Protein AF-A0A958GAS0-F1 (afdb_monomer)

Structure (mmCIF, N/CA/C/O backbone):
data_AF-A0A958GAS0-F1
#
_entry.id   AF-A0A958GAS0-F1
#
loop_
_atom_site.group_PDB
_atom_site.id
_atom_site.type_symbol
_atom_site.label_atom_id
_atom_site.label_alt_id
_atom_site.label_comp_id
_atom_site.label_asym_id
_atom_site.label_entity_id
_atom_site.label_seq_id
_atom_site.pdbx_PDB_ins_code
_atom_site.Cartn_x
_atom_site.Cartn_y
_atom_site.Cartn_z
_atom_site.occupancy
_atom_site.B_iso_or_equiv
_atom_site.auth_seq_id
_atom_site.auth_comp_id
_atom_site.auth_asym_id
_atom_site.auth_atom_id
_atom_site.pdbx_PDB_model_num
ATOM 1 N N . MET A 1 1 ? -33.716 -74.312 33.569 1.00 41.22 1 MET A N 1
ATOM 2 C CA . MET A 1 1 ? -32.641 -73.755 34.425 1.00 41.22 1 MET A CA 1
ATOM 3 C C . MET A 1 1 ? -33.125 -72.392 34.923 1.00 41.22 1 MET A C 1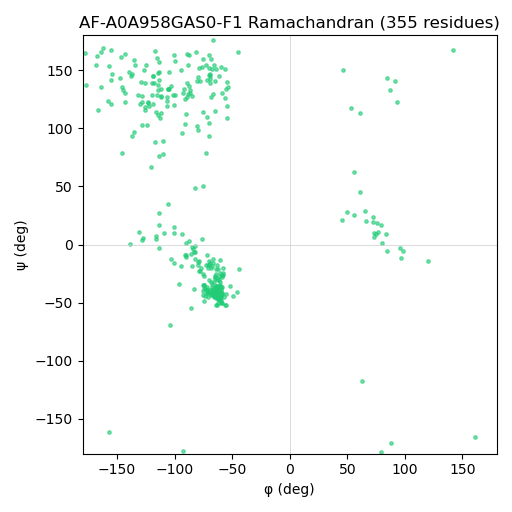
ATOM 5 O O . MET A 1 1 ? -33.077 -71.458 34.151 1.00 41.22 1 MET A O 1
ATOM 9 N N . ILE A 1 2 ? -33.905 -72.224 35.998 1.00 28.02 2 ILE A N 1
ATOM 10 C CA . ILE A 1 2 ? -33.718 -72.518 37.434 1.00 28.02 2 ILE A CA 1
ATOM 11 C C . ILE A 1 2 ? -32.537 -71.750 38.080 1.00 28.02 2 ILE A C 1
ATOM 13 O O . ILE A 1 2 ? -31.395 -72.128 37.847 1.00 28.02 2 ILE A O 1
ATOM 17 N N . ARG A 1 3 ? -32.909 -70.829 39.005 1.00 30.56 3 ARG A N 1
ATOM 18 C CA . ARG A 1 3 ? -32.209 -70.231 40.189 1.00 30.56 3 ARG A CA 1
ATOM 19 C C . ARG A 1 3 ? -31.409 -68.926 39.994 1.00 30.56 3 ARG A C 1
ATOM 21 O O . ARG A 1 3 ? -30.682 -68.834 39.025 1.00 30.56 3 ARG A O 1
ATOM 28 N N . LYS A 1 4 ? -31.393 -67.927 40.906 1.00 32.47 4 LYS A N 1
ATOM 29 C CA . LYS A 1 4 ? -32.088 -67.552 42.186 1.00 32.47 4 LYS A CA 1
ATOM 30 C C . LYS A 1 4 ? -31.532 -66.152 42.605 1.00 32.47 4 LYS A C 1
ATOM 32 O O . LYS A 1 4 ? -30.369 -65.903 42.325 1.00 32.47 4 LYS A O 1
ATOM 37 N N . LEU A 1 5 ? -32.344 -65.181 43.063 1.00 32.19 5 LEU A N 1
ATOM 38 C CA . LEU A 1 5 ? -32.581 -64.716 44.466 1.00 32.19 5 LEU A CA 1
ATOM 39 C C . LEU A 1 5 ? -31.336 -64.326 45.309 1.00 32.19 5 LEU A C 1
ATOM 41 O O . LEU A 1 5 ? -30.475 -65.173 45.506 1.00 32.19 5 LEU A O 1
ATOM 45 N N . ALA A 1 6 ? -31.225 -63.052 45.746 1.00 30.77 6 ALA A N 1
ATOM 46 C CA . ALA A 1 6 ? -31.561 -62.478 47.088 1.00 30.77 6 ALA A CA 1
ATOM 47 C C . ALA A 1 6 ? -30.410 -62.647 48.126 1.00 30.77 6 ALA A C 1
ATOM 49 O O . ALA A 1 6 ? -29.745 -63.669 48.106 1.00 30.77 6 ALA A O 1
ATOM 50 N N . THR A 1 7 ? -30.060 -61.752 49.066 1.00 31.66 7 THR A N 1
ATOM 51 C CA . THR A 1 7 ? -30.855 -61.056 50.101 1.00 31.66 7 THR A CA 1
ATOM 52 C C . THR A 1 7 ? -29.941 -60.085 50.897 1.00 31.66 7 THR A C 1
ATOM 54 O O . THR A 1 7 ? -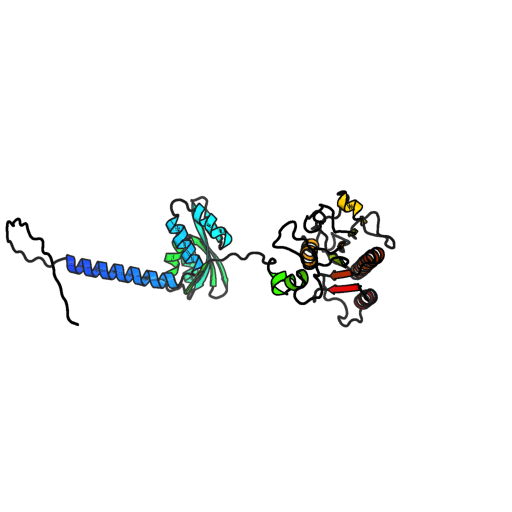28.721 -60.205 50.857 1.00 31.66 7 THR A O 1
ATOM 57 N N . ALA A 1 8 ? -30.581 -59.170 51.629 1.00 29.30 8 ALA A N 1
ATOM 58 C CA . ALA A 1 8 ? -30.144 -58.118 52.558 1.00 29.30 8 ALA A CA 1
ATOM 59 C C . ALA A 1 8 ? -29.066 -58.409 53.632 1.00 29.30 8 ALA A C 1
ATOM 61 O O . ALA A 1 8 ? -28.888 -59.545 54.062 1.00 29.30 8 ALA A O 1
ATOM 62 N N . MET A 1 9 ? -28.534 -57.324 54.226 1.00 26.33 9 MET A N 1
ATOM 63 C CA . MET A 1 9 ? -28.324 -57.265 55.679 1.00 26.33 9 MET A CA 1
ATOM 64 C C . MET A 1 9 ? -28.556 -55.864 56.279 1.00 26.33 9 MET A C 1
ATOM 66 O O . MET A 1 9 ? -28.095 -54.850 55.763 1.00 26.33 9 MET A O 1
ATOM 70 N N . LEU A 1 10 ? -29.319 -55.879 57.374 1.00 26.80 10 LEU A N 1
ATOM 71 C CA . LEU A 1 10 ? -29.695 -54.812 58.304 1.00 26.80 10 LEU A CA 1
ATOM 72 C C . LEU A 1 10 ? -28.535 -54.465 59.260 1.00 26.80 10 LEU A C 1
ATOM 74 O O . LEU A 1 10 ? -27.796 -55.359 59.665 1.00 26.80 10 LEU A O 1
ATOM 78 N N . GLY A 1 11 ? -28.493 -53.222 59.747 1.00 27.03 11 GLY A N 1
ATOM 79 C CA . GLY A 1 11 ? -27.764 -52.816 60.955 1.00 27.03 11 GLY A CA 1
ATOM 80 C C . GLY A 1 11 ? -28.558 -51.749 61.718 1.00 27.03 11 GLY A C 1
ATOM 81 O O . GLY A 1 11 ? -28.933 -50.734 61.142 1.00 27.03 11 GLY A O 1
ATOM 82 N N . LEU A 1 12 ? -28.868 -52.031 62.986 1.00 26.67 12 LEU A N 1
ATOM 83 C CA . LEU A 1 12 ? -29.819 -51.346 63.873 1.00 26.67 12 LEU A CA 1
ATOM 84 C C . LEU A 1 12 ? -29.084 -50.649 65.042 1.00 26.67 12 LEU A C 1
ATOM 86 O O . LEU A 1 12 ? -28.056 -51.152 65.486 1.00 26.67 12 LEU A O 1
ATOM 90 N N . ALA A 1 13 ? -29.747 -49.627 65.611 1.00 27.84 13 ALA A N 1
ATOM 91 C CA . ALA A 1 13 ? -29.615 -49.045 66.966 1.00 27.84 13 ALA A CA 1
ATOM 92 C C . ALA A 1 13 ? -28.546 -47.932 67.145 1.00 27.84 13 ALA A C 1
ATOM 94 O O . ALA A 1 13 ? -27.434 -48.055 66.657 1.00 27.84 13 ALA A O 1
ATOM 95 N N . LEU A 1 14 ? -28.820 -46.780 67.783 1.00 26.27 14 LEU A N 1
ATOM 96 C CA . LEU A 1 14 ? -29.367 -46.573 69.137 1.00 26.27 14 LEU A CA 1
ATOM 97 C C . LEU A 1 14 ? -30.071 -45.204 69.337 1.00 26.27 14 LEU A C 1
ATOM 99 O O . LEU A 1 14 ? -29.736 -44.210 68.700 1.00 26.27 14 LEU A O 1
ATOM 103 N N . LEU A 1 15 ? -31.022 -45.198 70.283 1.00 28.67 15 LEU A N 1
ATOM 104 C CA . LEU A 1 15 ? -31.805 -44.082 70.843 1.00 28.67 15 LEU A CA 1
ATOM 105 C C . LEU A 1 15 ? -31.002 -43.142 71.774 1.00 28.67 15 LEU A C 1
ATOM 107 O O . LEU A 1 15 ? -30.174 -43.621 72.543 1.00 28.67 15 LEU A O 1
ATOM 111 N N . SER A 1 16 ? -31.440 -41.878 71.885 1.00 29.33 16 SER A N 1
ATOM 112 C CA . SER A 1 16 ? -31.872 -41.226 73.152 1.00 29.33 16 SER A CA 1
ATOM 113 C C . SER A 1 16 ? -32.604 -39.906 72.810 1.00 29.33 16 SER A C 1
ATOM 115 O O . SER A 1 16 ? -32.146 -39.141 71.973 1.00 29.33 16 SER A O 1
ATOM 117 N N . ALA A 1 17 ? -33.901 -39.755 73.104 1.00 31.69 17 ALA A N 1
ATOM 118 C CA . ALA A 1 17 ? -34.586 -39.432 74.368 1.00 31.69 17 ALA A CA 1
ATOM 119 C C . ALA A 1 17 ? -34.840 -37.915 74.552 1.00 31.69 17 ALA A C 1
ATOM 121 O O . ALA A 1 17 ? -33.939 -37.088 74.507 1.00 31.69 17 ALA A O 1
ATOM 122 N N . ALA A 1 18 ? -36.125 -37.600 74.723 1.00 33.62 18 ALA A N 1
ATOM 123 C CA . ALA A 1 18 ? -36.785 -36.295 74.728 1.00 33.62 18 ALA A CA 1
ATOM 124 C C . ALA A 1 18 ? -36.814 -35.605 76.102 1.00 33.62 18 ALA A C 1
ATOM 126 O O . ALA A 1 18 ? -36.757 -36.318 77.094 1.00 33.62 18 ALA A O 1
ATOM 127 N N . VAL A 1 19 ? -37.084 -34.284 76.156 1.00 30.36 19 VAL A N 1
ATOM 128 C CA . VAL A 1 19 ? -37.720 -33.577 77.301 1.00 30.36 19 VAL A CA 1
ATOM 129 C C . VAL A 1 19 ? -38.425 -32.268 76.840 1.00 30.36 19 VAL A C 1
ATOM 131 O O . VAL A 1 19 ? -37.752 -31.398 76.307 1.00 30.36 19 VAL A O 1
ATOM 134 N N . PHE A 1 20 ? -39.757 -32.183 77.084 1.00 30.05 20 PHE A N 1
ATOM 135 C CA . PHE A 1 20 ? -40.650 -31.048 77.492 1.00 30.05 20 PHE A CA 1
ATOM 136 C C . PHE A 1 20 ? -40.564 -29.652 76.805 1.00 30.05 20 PHE A C 1
ATOM 138 O O . PHE A 1 20 ? -39.502 -29.220 76.403 1.00 30.05 20 PHE A O 1
ATOM 145 N N . SER A 1 21 ? -41.593 -28.793 76.659 1.00 28.91 21 SER A N 1
ATOM 146 C CA . SER A 1 21 ? -42.902 -28.555 77.306 1.00 28.91 21 SER A CA 1
ATOM 147 C C . SER A 1 21 ? -43.738 -27.577 76.438 1.00 28.91 21 SER A C 1
ATOM 149 O O . SER A 1 21 ? -43.177 -26.746 75.729 1.00 28.91 21 SER A O 1
ATOM 151 N N . GLN A 1 22 ? -45.072 -27.629 76.543 1.00 35.62 22 GLN A N 1
ATOM 152 C CA . GLN A 1 22 ? -46.062 -26.722 75.931 1.00 35.62 22 GLN A CA 1
ATOM 153 C C . GLN A 1 22 ? -46.071 -25.293 76.523 1.00 35.62 22 GLN A C 1
ATOM 155 O O . GLN A 1 22 ? -45.999 -25.148 77.739 1.00 35.62 22 GLN A O 1
ATOM 160 N N . GLN A 1 23 ? -46.361 -24.275 75.692 1.00 31.89 23 GLN A N 1
ATOM 161 C CA . GLN A 1 23 ? -47.349 -23.212 75.980 1.00 31.89 23 GLN A CA 1
ATOM 162 C C . GLN A 1 23 ? -47.751 -22.435 74.701 1.00 31.89 23 GLN A C 1
ATOM 164 O O . GLN A 1 23 ? -46.914 -22.104 73.868 1.00 31.89 23 GLN A O 1
ATOM 169 N N . ARG A 1 24 ? -49.060 -22.180 74.531 1.00 41.81 24 ARG A N 1
ATOM 170 C CA . ARG A 1 24 ? -49.695 -21.435 73.419 1.00 41.81 24 ARG A CA 1
ATOM 171 C C . ARG A 1 24 ? -49.569 -19.913 73.606 1.00 41.81 24 ARG A C 1
ATOM 173 O O . ARG A 1 24 ? -49.867 -19.437 74.695 1.00 41.81 24 ARG A O 1
ATOM 180 N N . SER A 1 25 ? -49.387 -19.153 72.522 1.00 29.36 25 SER A N 1
ATOM 181 C CA . SER A 1 25 ? -50.109 -17.884 72.305 1.00 29.36 25 SER A CA 1
ATOM 182 C C . SER A 1 25 ? -50.202 -17.549 70.808 1.00 29.36 25 SER A C 1
ATOM 184 O O . SER A 1 25 ? -49.305 -17.843 70.021 1.00 29.36 25 SER A O 1
ATOM 186 N N . ALA A 1 26 ? -51.352 -17.015 70.397 1.00 43.03 26 ALA A N 1
ATOM 187 C CA . ALA A 1 26 ? -51.640 -16.619 69.027 1.00 43.03 26 ALA A CA 1
ATOM 188 C C . ALA A 1 26 ? -50.917 -15.304 68.696 1.00 43.03 26 ALA A C 1
ATOM 190 O O . ALA A 1 26 ? -51.250 -14.260 69.248 1.00 43.03 26 ALA A O 1
ATOM 191 N N . GLY A 1 27 ? -49.957 -15.360 67.775 1.00 33.88 27 GLY A N 1
ATOM 192 C CA . GLY A 1 27 ? -49.358 -14.196 67.131 1.00 33.88 27 GLY A CA 1
ATOM 193 C C . GLY A 1 27 ? -49.481 -14.361 65.623 1.00 33.88 27 GLY A C 1
ATOM 194 O O . GLY A 1 27 ? -48.935 -15.307 65.056 1.00 33.88 27 GLY A O 1
ATOM 195 N N . VAL A 1 28 ? -50.240 -13.477 64.975 1.00 41.81 28 VAL A N 1
ATOM 196 C CA . VAL A 1 28 ? -50.299 -13.362 63.512 1.00 41.81 28 VAL A CA 1
ATOM 197 C C . VAL A 1 28 ? -48.865 -13.173 63.018 1.00 41.81 28 VAL A C 1
ATOM 199 O O . VAL A 1 28 ? -48.230 -12.161 63.305 1.00 41.81 28 VAL A O 1
ATOM 202 N N . SER A 1 29 ? -48.317 -14.203 62.368 1.00 37.41 29 SER A N 1
ATOM 203 C CA . SER A 1 29 ? -46.899 -14.246 62.028 1.00 37.41 29 SER A CA 1
ATOM 204 C C . SER A 1 29 ? -46.573 -13.221 60.945 1.00 37.41 29 SER A C 1
ATOM 206 O O . SER A 1 29 ? -46.793 -13.451 59.753 1.00 37.41 29 SER A O 1
ATOM 208 N N . ILE A 1 30 ? -45.949 -12.133 61.387 1.00 39.53 30 ILE A N 1
ATOM 209 C CA . ILE A 1 30 ? -45.165 -11.167 60.607 1.00 39.53 30 ILE A CA 1
ATOM 210 C C . ILE A 1 30 ? -44.219 -11.880 59.605 1.00 39.53 30 ILE A C 1
ATOM 212 O O . ILE A 1 30 ? -43.874 -11.314 58.570 1.00 39.53 30 ILE A O 1
ATOM 216 N N . SER A 1 31 ? -43.875 -13.160 59.823 1.00 44.72 31 SER A N 1
ATOM 217 C CA . SER A 1 31 ? -43.005 -13.942 58.935 1.00 44.72 31 SER A CA 1
ATOM 218 C C . SER A 1 31 ? -43.615 -14.281 57.572 1.00 44.72 31 SER A C 1
ATOM 220 O O . SER A 1 31 ? -42.865 -14.368 56.604 1.00 44.72 31 SER A O 1
ATOM 222 N N . LYS A 1 32 ? -44.940 -14.472 57.450 1.00 43.59 32 LYS A N 1
ATOM 223 C CA . LYS A 1 32 ? -45.547 -14.838 56.150 1.00 43.59 32 LYS A CA 1
ATOM 224 C C . LYS A 1 32 ? -45.611 -13.651 55.194 1.00 43.59 32 LYS A C 1
ATOM 226 O O . LYS A 1 32 ? -45.420 -13.827 53.995 1.00 43.59 32 LYS A O 1
ATOM 231 N N . GLN A 1 33 ? -45.841 -12.455 55.729 1.00 42.06 33 GLN A N 1
ATOM 232 C CA . GLN A 1 33 ? -45.914 -11.229 54.940 1.00 42.06 33 GLN A CA 1
ATOM 233 C C . GLN A 1 33 ? -44.511 -10.774 54.519 1.00 42.06 33 GLN A C 1
ATOM 235 O O . GLN A 1 33 ? -44.295 -10.562 53.328 1.00 42.06 33 GLN A O 1
ATOM 240 N N . LEU A 1 34 ? -43.526 -10.828 55.433 1.00 40.59 34 LEU A N 1
ATOM 241 C CA . LEU A 1 34 ? -42.116 -10.615 55.088 1.00 40.59 34 LEU A CA 1
ATOM 242 C C . LEU A 1 34 ? -41.601 -11.629 54.062 1.00 40.59 34 LEU A C 1
ATOM 244 O O . LEU A 1 34 ? -40.948 -11.224 53.111 1.00 40.59 34 LEU A O 1
ATOM 248 N N . GLN A 1 35 ? -41.906 -12.925 54.189 1.00 40.09 35 GLN A N 1
ATOM 249 C CA . GLN A 1 35 ? -41.492 -13.910 53.179 1.00 40.09 35 GLN A CA 1
ATOM 250 C C . GLN A 1 35 ? -42.151 -13.660 51.815 1.00 40.09 35 GLN A C 1
ATOM 252 O O . GLN A 1 35 ? -41.493 -13.836 50.791 1.00 40.09 35 GLN A O 1
ATOM 257 N N . SER A 1 36 ? -43.410 -13.205 51.782 1.00 40.50 36 SER A N 1
ATOM 258 C CA . SER A 1 36 ? -44.080 -12.861 50.523 1.00 40.50 36 SER A CA 1
ATOM 259 C C . SER A 1 36 ? -43.476 -11.611 49.876 1.00 40.50 36 SER A C 1
ATOM 261 O O . SER A 1 36 ? -43.234 -11.617 48.670 1.00 40.50 36 SER A O 1
ATOM 263 N N . ASP A 1 37 ? -43.130 -10.596 50.670 1.00 43.09 37 ASP A N 1
ATOM 264 C CA . ASP A 1 37 ? -42.539 -9.348 50.181 1.00 43.09 37 ASP A CA 1
ATOM 265 C C . ASP A 1 37 ? -41.073 -9.539 49.769 1.00 43.09 37 ASP A C 1
ATOM 267 O O . ASP A 1 37 ? -40.658 -9.037 48.727 1.00 43.09 37 ASP A O 1
ATOM 271 N N . LEU A 1 38 ? -40.306 -10.360 50.497 1.00 41.66 38 LEU A N 1
ATOM 272 C CA . LEU A 1 38 ? -38.967 -10.798 50.088 1.00 41.66 38 LEU A CA 1
ATOM 273 C C . LEU A 1 38 ? -39.019 -11.623 48.797 1.00 41.66 38 LEU A C 1
ATOM 275 O O . LEU A 1 38 ? -38.220 -11.383 47.900 1.00 41.66 38 LEU A O 1
ATOM 279 N N . SER A 1 39 ? -39.975 -12.546 48.648 1.00 38.47 39 SER A N 1
ATOM 280 C CA . SER A 1 39 ? -40.096 -13.353 47.424 1.00 38.47 39 SER A CA 1
ATOM 281 C C . SER A 1 39 ? -40.515 -12.529 46.201 1.00 38.47 39 SER A C 1
ATOM 283 O O . SER A 1 39 ? -40.000 -12.755 45.106 1.00 38.47 39 SER A O 1
ATOM 285 N N . LYS A 1 40 ? -41.390 -11.530 46.381 1.00 41.53 40 LYS A N 1
ATOM 286 C CA . LYS A 1 40 ? -41.799 -10.591 45.327 1.00 41.53 40 LYS A CA 1
ATOM 287 C C . LYS A 1 40 ? -40.677 -9.627 44.960 1.00 41.53 40 LYS A C 1
ATOM 289 O O . LYS A 1 40 ? -40.453 -9.409 43.776 1.00 41.53 40 LYS A O 1
ATOM 294 N N . ASN A 1 41 ? -39.935 -9.114 45.942 1.00 39.31 41 ASN A N 1
ATOM 295 C CA . ASN A 1 41 ? -38.783 -8.251 45.689 1.00 39.31 41 ASN A CA 1
ATOM 296 C C . ASN A 1 41 ? -37.651 -9.015 44.995 1.00 39.31 41 ASN A C 1
ATOM 298 O O . ASN A 1 41 ? -37.102 -8.508 44.026 1.00 39.31 41 ASN A O 1
ATOM 302 N N . VAL A 1 42 ? -37.357 -10.255 45.399 1.00 40.47 42 VAL A N 1
ATOM 303 C CA . VAL A 1 42 ? -36.358 -11.103 44.725 1.00 40.47 42 VAL A CA 1
ATOM 304 C C . VAL A 1 42 ? -36.813 -11.472 43.306 1.00 40.47 42 VAL A C 1
ATOM 306 O O . VAL A 1 42 ? -36.007 -11.420 42.380 1.00 40.47 42 VAL A O 1
ATOM 309 N N . SER A 1 43 ? -38.101 -11.766 43.093 1.00 39.34 43 SER A N 1
ATOM 310 C CA . SER A 1 43 ? -38.637 -12.079 41.756 1.00 39.34 43 SER A CA 1
ATOM 311 C C . SER A 1 43 ? -38.637 -10.857 40.829 1.00 39.34 43 SER A C 1
ATOM 313 O O . SER A 1 43 ? -38.181 -10.962 39.694 1.00 39.34 43 SER A O 1
ATOM 315 N N . ASN A 1 44 ? -39.049 -9.680 41.315 1.00 38.78 44 ASN A N 1
ATOM 316 C CA . ASN A 1 44 ? -38.993 -8.431 40.547 1.00 38.78 44 ASN A CA 1
ATOM 317 C C . ASN A 1 44 ? -37.550 -8.021 40.230 1.00 38.78 44 ASN A C 1
ATOM 319 O O . ASN A 1 44 ? -37.270 -7.594 39.114 1.00 38.78 44 ASN A O 1
ATOM 323 N N . HIS A 1 45 ? -36.617 -8.209 41.169 1.00 40.03 45 HIS A N 1
ATOM 324 C CA . HIS A 1 45 ? -35.202 -7.917 40.936 1.00 40.03 45 HIS A CA 1
ATOM 325 C C . HIS A 1 45 ? -34.575 -8.875 39.910 1.00 40.03 45 HIS A C 1
ATOM 327 O O . HIS A 1 45 ? -33.738 -8.458 39.114 1.00 40.03 45 HIS A O 1
ATOM 333 N N . THR A 1 46 ? -35.016 -10.138 39.883 1.00 38.38 46 THR A N 1
ATOM 334 C CA . THR A 1 46 ? -34.535 -11.153 38.929 1.00 38.38 46 THR A CA 1
ATOM 335 C C . THR A 1 46 ? -35.106 -10.941 37.519 1.00 38.38 46 THR A C 1
ATOM 337 O O . THR A 1 46 ? -34.369 -11.065 36.544 1.00 38.38 46 THR A O 1
ATOM 340 N N . ILE A 1 47 ? -36.386 -10.565 37.393 1.00 44.22 47 ILE A N 1
ATOM 341 C CA . ILE A 1 47 ? -37.038 -10.288 36.098 1.00 44.22 47 ILE A CA 1
ATOM 342 C C . ILE A 1 47 ? -36.529 -8.971 35.489 1.00 44.22 47 ILE A C 1
ATOM 344 O O . ILE A 1 47 ? -36.225 -8.931 34.296 1.00 44.22 47 ILE A O 1
ATOM 348 N N . ASN A 1 48 ? -36.353 -7.917 36.296 1.00 47.34 48 ASN A N 1
ATOM 349 C CA . ASN A 1 48 ? -35.790 -6.650 35.813 1.00 47.34 48 ASN A CA 1
ATOM 350 C C . ASN A 1 48 ? -34.331 -6.802 35.368 1.00 47.34 48 ASN A C 1
ATOM 352 O O . ASN A 1 48 ? -33.965 -6.255 34.331 1.00 47.34 48 ASN A O 1
ATOM 356 N N . ASN A 1 49 ? -33.531 -7.616 36.069 1.00 49.09 49 ASN A N 1
ATOM 357 C CA . ASN A 1 49 ? -32.173 -7.932 35.624 1.00 49.09 49 ASN A CA 1
ATOM 358 C C . ASN A 1 49 ? -32.158 -8.679 34.283 1.00 49.09 49 ASN A C 1
ATOM 360 O O . ASN A 1 49 ? -31.284 -8.414 33.469 1.00 49.09 49 ASN A O 1
ATOM 364 N N . GLN A 1 50 ? -33.121 -9.565 34.000 1.00 52.12 50 GLN A N 1
ATOM 365 C CA . GLN A 1 50 ? -33.195 -10.241 32.696 1.00 52.12 50 GLN A CA 1
ATOM 366 C C . GLN A 1 50 ? -33.582 -9.293 31.550 1.00 52.12 50 GLN A C 1
ATOM 368 O O . GLN A 1 50 ? -33.027 -9.410 30.459 1.00 52.12 50 GLN A O 1
ATOM 373 N N . ALA A 1 51 ? -34.504 -8.351 31.775 1.00 55.44 51 ALA A N 1
ATOM 374 C CA . ALA A 1 51 ? -34.917 -7.378 30.758 1.00 55.44 51 ALA A CA 1
ATOM 375 C C . ALA A 1 51 ? -33.851 -6.294 30.500 1.00 55.44 51 ALA A C 1
ATOM 377 O O . ALA A 1 51 ? -33.619 -5.919 29.351 1.00 55.44 51 ALA A O 1
ATOM 378 N N . ALA A 1 52 ? -33.171 -5.826 31.552 1.00 59.97 52 ALA A N 1
ATOM 379 C CA . ALA A 1 52 ? -32.025 -4.921 31.451 1.00 59.97 52 ALA A CA 1
ATOM 380 C C . ALA A 1 52 ? -30.847 -5.589 30.721 1.00 59.97 52 ALA A C 1
ATOM 382 O O . ALA A 1 52 ? -30.264 -4.997 29.813 1.00 59.97 52 ALA A O 1
ATOM 383 N N . ASP A 1 53 ? -30.570 -6.865 31.024 1.00 69.00 53 ASP A N 1
ATOM 384 C CA . ASP A 1 53 ? -29.522 -7.634 30.347 1.00 69.00 53 ASP A CA 1
ATOM 385 C C . ASP A 1 53 ? -29.811 -7.774 28.842 1.00 69.00 53 ASP A C 1
ATOM 387 O O . ASP A 1 53 ? -28.897 -7.669 28.033 1.00 69.00 53 ASP A O 1
ATOM 391 N N . GLN A 1 54 ? -31.076 -7.901 28.419 1.00 83.38 54 GLN A N 1
ATOM 392 C CA . GLN A 1 54 ? -31.440 -7.975 26.994 1.00 83.38 54 GLN A CA 1
ATOM 393 C C . GLN A 1 54 ? -31.136 -6.698 26.196 1.00 83.38 54 GLN A C 1
ATOM 395 O O . GLN A 1 54 ? -30.882 -6.795 24.995 1.00 83.38 54 GLN A O 1
ATOM 400 N N . LYS A 1 55 ? -31.126 -5.525 26.840 1.00 94.50 55 LYS A N 1
ATOM 401 C CA . LYS A 1 55 ? -30.847 -4.236 26.184 1.00 94.50 55 LYS A CA 1
ATOM 402 C C . LYS A 1 55 ? -29.360 -3.932 26.039 1.00 94.50 55 LYS A C 1
ATOM 404 O O . LYS A 1 55 ? -29.016 -2.932 25.421 1.00 94.50 55 LYS A O 1
ATOM 409 N N . ILE A 1 56 ? -28.482 -4.747 26.612 1.00 95.56 56 ILE A N 1
ATOM 410 C CA . ILE A 1 56 ? -27.032 -4.562 26.552 1.00 95.56 56 ILE A CA 1
ATOM 411 C C . ILE A 1 56 ? -26.465 -5.557 25.540 1.00 95.56 56 ILE A C 1
ATOM 413 O O . ILE A 1 56 ? -26.847 -6.731 25.540 1.00 95.56 56 ILE A O 1
ATOM 417 N N . ASP A 1 57 ? -25.544 -5.135 24.677 1.00 93.94 57 ASP A N 1
ATOM 418 C CA . ASP A 1 57 ? -24.906 -6.058 23.742 1.00 93.94 57 ASP A CA 1
ATOM 419 C C . ASP A 1 57 ? -24.034 -7.120 24.459 1.00 93.94 57 ASP A C 1
ATOM 421 O O . ASP A 1 57 ? -23.533 -6.886 25.566 1.00 93.94 57 ASP A O 1
ATOM 425 N N . PRO A 1 58 ? -23.819 -8.304 23.855 1.00 93.19 58 PRO A N 1
ATOM 426 C CA . PRO A 1 58 ? -23.081 -9.395 24.497 1.00 93.19 58 PRO A CA 1
ATOM 427 C C . PRO A 1 58 ? -21.639 -9.060 24.910 1.00 93.19 58 PRO A C 1
ATOM 429 O O . PRO A 1 58 ? -21.180 -9.536 25.955 1.00 93.19 58 PRO A O 1
ATOM 432 N N . LEU A 1 59 ? -20.923 -8.260 24.116 1.00 91.75 59 LEU A N 1
ATOM 433 C CA . LEU A 1 59 ? -19.546 -7.855 24.390 1.00 91.75 59 LEU A CA 1
ATOM 434 C C . LEU A 1 59 ? -19.498 -6.864 25.559 1.00 91.75 59 LEU A C 1
ATOM 436 O O . LEU A 1 59 ? -18.670 -7.023 26.458 1.00 91.75 59 LEU A O 1
ATOM 440 N N . LEU A 1 60 ? -20.427 -5.907 25.622 1.00 94.19 60 LEU A N 1
ATOM 441 C CA . LEU A 1 60 ? -20.555 -5.001 26.766 1.00 94.19 60 LEU A CA 1
ATOM 442 C C . LEU A 1 60 ? -20.931 -5.741 28.051 1.00 94.19 60 LEU A C 1
ATOM 444 O O . LEU A 1 60 ? -20.341 -5.481 29.099 1.00 94.19 60 LEU A O 1
ATOM 448 N N . ARG A 1 61 ? -21.830 -6.732 27.989 1.00 93.25 61 ARG A N 1
ATOM 449 C CA . ARG A 1 61 ? -22.113 -7.599 29.149 1.00 93.25 61 ARG A CA 1
ATOM 450 C C . ARG A 1 61 ? -20.873 -8.354 29.614 1.00 93.25 61 ARG A C 1
ATOM 452 O O . ARG A 1 61 ? -20.653 -8.503 30.815 1.00 93.25 61 ARG A O 1
ATOM 459 N N . HIS A 1 62 ? -20.070 -8.863 28.677 1.00 91.12 62 HIS A N 1
ATOM 460 C CA . HIS A 1 62 ? -18.809 -9.517 29.015 1.00 91.12 62 HIS A CA 1
ATOM 461 C C . HIS A 1 62 ? -17.854 -8.540 29.716 1.00 91.12 62 HIS A C 1
ATOM 463 O O . HIS A 1 62 ? -17.298 -8.890 30.757 1.00 91.12 62 HIS A O 1
ATOM 469 N N . ALA A 1 63 ? -17.747 -7.302 29.223 1.00 90.81 63 ALA A N 1
ATOM 470 C CA . ALA A 1 63 ? -16.942 -6.256 29.847 1.00 90.81 63 ALA A CA 1
ATOM 471 C C . ALA A 1 63 ? -17.420 -5.895 31.262 1.00 90.81 63 ALA A C 1
ATOM 473 O O . ALA A 1 63 ? -16.600 -5.822 32.176 1.00 90.81 63 ALA A O 1
ATOM 474 N N . LEU A 1 64 ? -18.734 -5.745 31.468 1.00 92.44 64 LEU A N 1
ATOM 475 C CA . LEU A 1 64 ? -19.334 -5.481 32.781 1.00 92.44 64 LEU A CA 1
ATOM 476 C C . LEU A 1 64 ? -19.012 -6.598 33.784 1.00 92.44 64 LEU A C 1
ATOM 478 O O . LEU A 1 64 ? -18.526 -6.319 34.880 1.00 92.44 64 LEU A O 1
ATOM 482 N N . ARG A 1 65 ? -19.191 -7.868 33.392 1.00 91.25 65 ARG A N 1
ATOM 483 C CA . ARG A 1 65 ? -18.852 -9.023 34.245 1.00 91.25 65 ARG A CA 1
ATOM 484 C C . ARG A 1 65 ? -17.358 -9.104 34.551 1.00 91.25 65 ARG A C 1
ATOM 486 O O . ARG A 1 65 ? -16.976 -9.404 35.679 1.00 91.25 65 ARG A O 1
ATOM 493 N N . HIS A 1 66 ? -16.506 -8.835 33.563 1.00 91.19 66 HIS A N 1
ATOM 494 C CA . HIS A 1 66 ? -15.059 -8.856 33.757 1.00 91.19 66 HIS A CA 1
ATOM 495 C C . HIS A 1 66 ? -14.597 -7.727 34.691 1.00 91.19 66 HIS A C 1
ATOM 497 O O . HIS A 1 66 ? -13.759 -7.958 35.566 1.00 91.19 66 HIS A O 1
ATOM 503 N N . ALA A 1 67 ? -15.169 -6.527 34.549 1.00 90.06 67 ALA A N 1
ATOM 504 C CA . ALA A 1 67 ? -14.933 -5.400 35.446 1.00 90.06 67 ALA A CA 1
ATOM 505 C C . ALA A 1 67 ? -15.374 -5.715 36.877 1.00 90.06 67 ALA A C 1
ATOM 507 O O . ALA A 1 67 ? -14.636 -5.442 37.821 1.00 90.06 67 ALA A O 1
ATOM 508 N N . GLU A 1 68 ? -16.535 -6.349 37.033 1.00 90.12 68 GLU A N 1
ATOM 509 C CA . GLU A 1 68 ? -17.046 -6.774 38.330 1.00 90.12 68 GLU A CA 1
ATOM 510 C C . GLU A 1 68 ? -16.136 -7.809 39.010 1.00 90.12 68 GLU A C 1
ATOM 512 O O . GLU A 1 68 ? -15.785 -7.647 40.180 1.00 90.12 68 GLU A O 1
ATOM 517 N N . ALA A 1 69 ? -15.682 -8.823 38.269 1.00 90.19 69 ALA A N 1
ATOM 518 C CA . ALA A 1 69 ? -14.754 -9.833 38.779 1.00 90.19 69 ALA A CA 1
ATOM 519 C C . ALA A 1 69 ? -13.379 -9.250 39.164 1.00 90.19 69 ALA A C 1
ATOM 521 O O . ALA A 1 69 ? -12.692 -9.795 40.027 1.00 90.19 69 ALA A O 1
ATOM 522 N N . ASN A 1 70 ? -12.982 -8.128 38.553 1.00 88.88 70 ASN A N 1
ATOM 523 C CA . ASN A 1 70 ? -11.691 -7.474 38.766 1.00 88.88 70 ASN A CA 1
ATOM 524 C C . ASN A 1 70 ? -11.816 -6.096 39.442 1.00 88.88 70 ASN A C 1
ATOM 526 O O . ASN A 1 70 ? -10.931 -5.258 39.274 1.00 88.88 70 ASN A O 1
ATOM 530 N N . ARG A 1 71 ? -12.863 -5.848 40.246 1.00 85.06 71 ARG A N 1
ATOM 531 C CA . ARG A 1 71 ? -13.077 -4.548 40.929 1.00 85.06 71 ARG A CA 1
ATOM 532 C C . ARG A 1 71 ? -11.859 -4.056 41.719 1.00 85.06 71 ARG A C 1
ATOM 534 O O . ARG A 1 71 ? -11.605 -2.859 41.755 1.00 85.06 71 ARG A O 1
ATOM 541 N N . ALA A 1 72 ? -11.099 -4.965 42.335 1.00 87.00 72 ALA A N 1
ATOM 542 C CA . ALA A 1 72 ? -9.899 -4.628 43.108 1.00 87.00 72 ALA A CA 1
ATOM 543 C C . ALA A 1 72 ? -8.696 -4.210 42.238 1.00 87.00 72 ALA A C 1
ATOM 545 O O . ALA A 1 72 ? -7.747 -3.623 42.751 1.00 87.00 72 ALA A O 1
ATOM 546 N N . ASN A 1 73 ? -8.711 -4.523 40.938 1.00 86.69 73 ASN A N 1
ATOM 547 C CA . ASN A 1 73 ? -7.666 -4.137 39.994 1.00 86.69 73 ASN A CA 1
ATOM 548 C C . ASN A 1 73 ? -8.259 -3.845 38.597 1.00 86.69 73 ASN A C 1
ATOM 550 O O . ASN A 1 73 ? -8.159 -4.683 37.693 1.00 86.69 73 ASN A O 1
ATOM 554 N N . PRO A 1 74 ? -8.853 -2.652 38.397 1.00 83.56 74 PRO A N 1
ATOM 555 C CA . PRO A 1 74 ? -9.501 -2.276 37.138 1.00 83.56 74 PRO A CA 1
ATOM 556 C C . PRO A 1 74 ? -8.572 -2.316 35.914 1.00 83.56 74 PRO A C 1
ATOM 558 O O . PRO A 1 74 ? -9.038 -2.572 34.802 1.00 83.56 74 PRO A O 1
ATOM 561 N N . ALA A 1 75 ? -7.259 -2.142 36.110 1.00 85.75 75 ALA A N 1
ATOM 562 C CA . ALA A 1 75 ? -6.268 -2.191 35.036 1.00 85.75 75 ALA A CA 1
ATOM 563 C C . ALA A 1 75 ? -6.233 -3.557 34.326 1.00 85.75 75 ALA A C 1
ATOM 565 O O . ALA A 1 75 ? -6.016 -3.610 33.117 1.00 85.75 75 ALA A O 1
ATOM 566 N N . ARG A 1 76 ? -6.535 -4.661 35.032 1.00 86.88 76 ARG A N 1
ATOM 567 C CA . ARG A 1 76 ? -6.651 -5.995 34.412 1.00 86.88 76 ARG A CA 1
ATOM 568 C C . ARG A 1 76 ? -7.781 -6.069 33.393 1.00 86.88 76 ARG A C 1
ATOM 570 O O . ARG A 1 76 ? -7.625 -6.711 32.361 1.00 86.88 76 ARG A O 1
ATOM 577 N N . THR A 1 77 ? -8.907 -5.411 33.662 1.00 85.19 77 THR A N 1
ATOM 578 C CA . THR A 1 77 ? -10.036 -5.363 32.723 1.00 85.19 77 THR A CA 1
ATOM 579 C C . THR A 1 77 ? -9.684 -4.561 31.485 1.00 85.19 77 THR A C 1
ATOM 581 O O . THR A 1 77 ? -9.976 -5.000 30.376 1.00 85.19 77 THR A O 1
ATOM 584 N N . VAL A 1 78 ? -9.012 -3.420 31.665 1.00 86.06 78 VAL A N 1
ATOM 585 C CA . VAL A 1 78 ? -8.527 -2.619 30.537 1.00 86.06 78 VAL A CA 1
ATOM 586 C C . VAL A 1 78 ? -7.562 -3.444 29.693 1.00 86.06 78 VAL A C 1
ATOM 588 O O . VAL A 1 78 ? -7.765 -3.547 28.492 1.00 86.06 78 VAL A O 1
ATOM 591 N N . GLN A 1 79 ? -6.569 -4.095 30.303 1.00 87.50 79 GLN A N 1
ATOM 592 C CA . GLN A 1 79 ? -5.587 -4.903 29.580 1.00 87.50 79 GLN A CA 1
ATOM 593 C C . GLN A 1 79 ? -6.221 -6.085 28.830 1.00 87.50 79 GLN A C 1
ATOM 595 O O . GLN A 1 79 ? -5.855 -6.340 27.688 1.00 87.50 79 GLN A O 1
ATOM 600 N N . ALA A 1 80 ? -7.173 -6.790 29.446 1.00 86.94 80 ALA A N 1
ATOM 601 C CA . ALA A 1 80 ? -7.803 -7.964 28.841 1.00 86.94 80 ALA A CA 1
ATOM 602 C C . ALA A 1 80 ? -8.717 -7.621 27.652 1.00 86.94 80 ALA A C 1
ATOM 604 O O . ALA A 1 80 ? -8.866 -8.430 26.741 1.00 86.94 80 ALA A O 1
ATOM 605 N N . LEU A 1 81 ? -9.347 -6.440 27.661 1.00 88.50 81 LEU A N 1
ATOM 606 C CA . LEU A 1 81 ? -10.390 -6.073 26.695 1.00 88.50 81 LEU A CA 1
ATOM 607 C C . LEU A 1 81 ? -9.990 -4.930 25.754 1.00 88.50 81 LEU A C 1
ATOM 609 O O . LEU A 1 81 ? -10.753 -4.591 24.847 1.00 88.50 81 LEU A O 1
ATOM 613 N N . SER A 1 82 ? -8.798 -4.352 25.926 1.00 84.94 82 SER A N 1
ATOM 614 C CA . SER A 1 82 ? -8.310 -3.207 25.147 1.00 84.94 82 SER A CA 1
ATOM 615 C C . SER A 1 82 ? -8.256 -3.466 23.643 1.00 84.94 82 SER A C 1
ATOM 617 O O . SER A 1 82 ? -8.362 -2.508 22.883 1.00 84.94 82 SER A O 1
ATOM 619 N N . HIS A 1 83 ? -8.109 -4.715 23.197 1.00 83.50 83 HIS A N 1
ATOM 620 C CA . HIS A 1 83 ? -8.110 -5.070 21.774 1.00 83.50 83 HIS A CA 1
ATOM 621 C C . HIS A 1 83 ? -9.517 -5.135 21.166 1.00 83.50 83 HIS A C 1
ATOM 623 O O . HIS A 1 83 ? -9.664 -4.982 19.959 1.00 83.50 83 HIS A O 1
ATOM 629 N N . LEU A 1 84 ? -10.554 -5.333 21.985 1.00 86.25 84 LEU A N 1
ATOM 630 C CA . LEU A 1 84 ? -11.928 -5.531 21.515 1.00 86.25 84 LEU A CA 1
ATOM 631 C C . LEU A 1 84 ? -12.745 -4.240 21.528 1.00 86.25 84 LEU A C 1
ATOM 633 O O . LEU A 1 84 ? -13.621 -4.054 20.688 1.00 86.25 84 LEU A O 1
ATOM 637 N N . LEU A 1 85 ? -12.492 -3.357 22.494 1.00 89.00 85 LEU A N 1
ATOM 638 C CA . LEU A 1 85 ? -13.334 -2.194 22.759 1.00 89.00 85 LEU A CA 1
ATOM 639 C C . LEU A 1 85 ? -12.558 -1.062 23.441 1.00 89.00 85 LEU A C 1
ATOM 641 O O . LEU A 1 85 ? -11.430 -1.235 23.910 1.00 89.00 85 LEU A O 1
ATOM 645 N N . THR A 1 86 ? -13.163 0.123 23.490 1.00 85.06 86 THR A N 1
ATOM 646 C CA . THR A 1 86 ? -12.558 1.305 24.119 1.00 85.06 86 THR A CA 1
ATOM 647 C C . THR A 1 86 ? -13.001 1.433 25.574 1.00 85.06 86 THR A C 1
ATOM 649 O O . THR A 1 86 ? -14.054 1.995 25.873 1.00 85.06 86 THR A O 1
ATOM 652 N N . LEU A 1 87 ? -12.161 0.921 26.477 1.00 88.19 87 LEU A N 1
ATOM 653 C CA . LEU A 1 87 ? -12.192 1.225 27.908 1.00 88.19 87 LEU A CA 1
ATOM 654 C C . LEU A 1 87 ? -11.051 2.176 28.248 1.00 88.19 87 LEU A C 1
ATOM 656 O O . LEU A 1 87 ? -9.909 1.941 27.848 1.00 88.19 87 LEU A O 1
ATOM 660 N N . ARG A 1 88 ? -11.343 3.218 29.022 1.00 84.00 88 ARG A N 1
ATOM 661 C CA . ARG A 1 88 ? -10.324 4.096 29.601 1.00 84.00 88 ARG A CA 1
ATOM 662 C C . ARG A 1 88 ? -10.410 4.043 31.114 1.00 84.00 88 ARG A C 1
ATOM 664 O O . ARG A 1 88 ? -11.496 3.947 31.676 1.00 84.00 88 ARG A O 1
ATOM 671 N N . GLN A 1 89 ? -9.259 4.128 31.764 1.00 84.75 89 GLN A N 1
ATOM 672 C CA . GLN A 1 89 ? -9.182 4.347 33.198 1.00 84.75 89 GLN A CA 1
ATOM 673 C C . GLN A 1 89 ? -8.863 5.823 33.436 1.00 84.75 89 GLN A C 1
ATOM 675 O O . GLN A 1 89 ? -7.852 6.329 32.953 1.00 84.75 89 GLN A O 1
ATOM 680 N N . GLU A 1 90 ? -9.741 6.525 34.142 1.00 84.06 90 GLU A N 1
ATOM 681 C CA . GLU A 1 90 ? -9.486 7.891 34.596 1.00 84.06 90 GLU A CA 1
ATOM 682 C C . GLU A 1 90 ? -8.421 7.902 35.706 1.00 84.06 90 GLU A C 1
ATOM 684 O O . GLU A 1 90 ? -8.186 6.891 36.369 1.00 84.06 90 GLU A O 1
ATOM 689 N N . ALA A 1 91 ? -7.826 9.068 35.988 1.00 80.50 91 ALA A N 1
ATOM 690 C CA . ALA A 1 91 ? -6.869 9.233 37.093 1.00 80.50 91 ALA A CA 1
ATOM 691 C C . ALA A 1 91 ? -7.453 8.848 38.471 1.00 80.50 91 ALA A C 1
ATOM 693 O O . ALA A 1 91 ? -6.717 8.473 39.378 1.00 80.50 91 ALA A O 1
ATOM 694 N N . SER A 1 92 ? -8.781 8.901 38.614 1.00 81.31 92 SER A N 1
ATOM 695 C CA . SER A 1 92 ? -9.536 8.455 39.792 1.00 81.31 92 SER A CA 1
ATOM 696 C C . SER A 1 92 ? -9.590 6.927 39.956 1.00 81.31 92 SER A C 1
ATOM 698 O O . SER A 1 92 ? -10.078 6.434 40.969 1.00 81.31 92 SER A O 1
ATOM 700 N N . GLY A 1 93 ? -9.135 6.167 38.955 1.00 79.56 93 GLY A N 1
ATOM 701 C CA . GLY A 1 93 ? -9.270 4.714 38.877 1.00 79.56 93 GLY A CA 1
ATOM 702 C C . GLY A 1 93 ? -10.604 4.237 38.295 1.00 79.56 93 GLY A C 1
ATOM 703 O O . GLY A 1 93 ? -10.755 3.036 38.064 1.00 79.56 93 GLY A O 1
ATOM 704 N N . ARG A 1 94 ? -11.544 5.153 38.024 1.00 86.62 94 ARG A N 1
ATOM 705 C CA . ARG A 1 94 ? -12.856 4.871 37.429 1.00 86.62 94 ARG A CA 1
ATOM 706 C C . ARG A 1 94 ? -12.723 4.447 35.968 1.00 86.62 94 ARG A C 1
ATOM 708 O O . ARG A 1 94 ? -11.930 5.025 35.224 1.00 86.62 94 ARG A O 1
ATOM 715 N N . LEU A 1 95 ? -13.503 3.447 35.558 1.00 91.75 95 LEU A N 1
ATOM 716 C CA . LEU A 1 95 ? -13.529 2.977 34.174 1.00 91.75 95 LEU A CA 1
ATOM 717 C C . LEU A 1 95 ? -14.619 3.701 33.390 1.00 91.75 95 LEU A C 1
ATOM 719 O O . LEU A 1 95 ? -15.775 3.724 33.803 1.00 91.75 95 LEU A O 1
ATOM 723 N N . THR A 1 96 ? -14.266 4.233 32.228 1.00 93.69 96 THR A N 1
ATOM 724 C CA . THR A 1 96 ? -15.216 4.773 31.256 1.00 93.69 96 THR A CA 1
ATOM 725 C C . THR A 1 96 ? -15.214 3.935 29.989 1.00 93.69 96 THR A C 1
ATOM 727 O O . THR A 1 96 ? -14.199 3.342 29.614 1.00 93.69 96 THR A O 1
ATOM 730 N N . VAL A 1 97 ? -16.374 3.863 29.341 1.00 95.12 97 VAL A N 1
ATOM 731 C CA . VAL A 1 97 ? -16.606 3.061 28.140 1.00 95.12 97 VAL A CA 1
ATOM 732 C C . VAL A 1 97 ? -17.248 3.910 27.048 1.00 95.12 97 VAL A C 1
ATOM 734 O O . VAL A 1 97 ? -18.119 4.737 27.329 1.00 95.12 97 VAL A O 1
ATOM 737 N N . SER A 1 98 ? -16.811 3.711 25.804 1.00 95.94 98 SER A N 1
ATOM 738 C CA . SER A 1 98 ? -17.444 4.301 24.619 1.00 95.94 98 SER A CA 1
ATOM 739 C C . SER A 1 98 ? -18.588 3.414 24.122 1.00 95.94 98 SER A C 1
ATOM 741 O O . SER A 1 98 ? -18.423 2.199 24.004 1.00 95.94 98 SER A O 1
ATOM 743 N N . LEU A 1 99 ? -19.740 4.017 23.833 1.00 96.69 99 LEU A N 1
ATOM 744 C CA . LEU A 1 99 ? -20.996 3.339 23.522 1.00 96.69 99 LEU A CA 1
ATOM 745 C C . LEU A 1 99 ? -21.695 3.953 22.302 1.00 96.69 99 LEU A C 1
ATOM 747 O O . LEU A 1 99 ? -21.571 5.149 22.030 1.00 96.69 99 LEU A O 1
ATOM 751 N N . LEU A 1 100 ? -22.512 3.137 21.641 1.00 97.75 100 LEU A N 1
ATOM 752 C CA . LEU A 1 100 ? -23.648 3.543 20.824 1.00 97.75 100 LEU A CA 1
ATOM 753 C C . LEU A 1 100 ? -24.934 3.201 21.586 1.00 97.75 100 LEU A C 1
ATOM 755 O O . LEU A 1 100 ? -25.161 2.049 21.951 1.00 97.75 100 LEU A O 1
ATOM 759 N N . VAL A 1 101 ? -25.785 4.191 21.830 1.00 98.00 101 VAL A N 1
ATOM 760 C CA . VAL A 1 101 ? -27.028 4.034 22.590 1.00 98.00 101 VAL A CA 1
ATOM 761 C C . VAL A 1 101 ? -28.203 4.329 21.676 1.00 98.00 101 VAL A C 1
ATOM 763 O O . VAL A 1 101 ? -28.379 5.465 21.248 1.00 98.00 101 VAL A O 1
ATOM 766 N N . LYS A 1 102 ? -29.020 3.319 21.388 1.00 98.19 102 LYS A N 1
ATOM 767 C CA . LYS A 1 102 ? -30.282 3.484 20.669 1.00 98.19 102 LYS A CA 1
ATOM 768 C C . LYS A 1 102 ? -31.387 3.859 21.650 1.00 98.19 102 LYS A C 1
ATOM 770 O O . LYS A 1 102 ? -31.599 3.161 22.646 1.00 98.19 102 LYS A O 1
ATOM 775 N N . ALA A 1 103 ? -32.107 4.936 21.366 1.00 97.88 103 ALA A N 1
ATOM 776 C CA . ALA A 1 103 ? -33.101 5.513 22.260 1.00 97.88 103 ALA A CA 1
ATOM 777 C C . ALA A 1 103 ? -34.464 5.662 21.576 1.00 97.88 103 ALA A C 1
ATOM 779 O O . ALA A 1 103 ? -34.550 6.113 20.442 1.00 97.88 103 ALA A O 1
ATOM 780 N N . TYR A 1 104 ? -35.542 5.351 22.296 1.00 97.50 104 TYR A N 1
ATOM 781 C CA . TYR A 1 104 ? -36.894 5.767 21.908 1.00 97.50 104 TYR A CA 1
ATOM 782 C C . TYR A 1 104 ? -37.119 7.264 22.166 1.00 97.50 104 TYR A C 1
ATOM 784 O O . TYR A 1 104 ? -37.921 7.897 21.487 1.00 97.50 104 TYR A O 1
ATOM 792 N N . ASP A 1 105 ? -36.393 7.830 23.137 1.00 97.62 105 ASP A N 1
ATOM 793 C CA . ASP A 1 105 ? -36.388 9.258 23.456 1.00 97.62 105 ASP A CA 1
ATOM 794 C C . ASP A 1 105 ? -34.948 9.736 23.676 1.00 97.62 105 ASP A C 1
ATOM 796 O O . ASP A 1 105 ? -34.360 9.584 24.752 1.00 97.62 105 ASP A O 1
ATOM 800 N N . VAL A 1 106 ? -34.378 10.304 22.616 1.00 97.31 106 VAL A N 1
ATOM 801 C CA . VAL A 1 106 ? -32.984 10.757 22.560 1.00 97.31 106 VAL A CA 1
ATOM 802 C C . VAL A 1 106 ? -32.682 11.816 23.619 1.00 97.31 106 VAL A C 1
ATOM 804 O O . VAL A 1 106 ? -31.654 11.730 24.289 1.00 97.31 106 VAL A O 1
ATOM 807 N N . MET A 1 107 ? -33.577 12.788 23.815 1.00 97.00 107 MET A N 1
ATOM 808 C CA . MET A 1 107 ? -33.339 13.914 24.724 1.00 97.00 107 MET A CA 1
ATOM 809 C C . MET A 1 107 ? -33.287 13.455 26.182 1.00 97.00 107 MET A C 1
ATOM 811 O O . MET A 1 107 ? -32.428 13.897 26.951 1.00 97.00 107 MET A O 1
ATOM 815 N N . ASN A 1 108 ? -34.182 12.545 26.576 1.00 97.25 108 ASN A N 1
ATOM 816 C CA . ASN A 1 108 ? -34.162 11.989 27.927 1.00 97.25 108 ASN A CA 1
ATOM 817 C C . ASN A 1 108 ? -32.968 11.054 28.150 1.00 97.25 108 ASN A C 1
ATOM 819 O O . ASN A 1 108 ? -32.362 11.096 29.222 1.00 97.25 108 ASN A O 1
ATOM 823 N N . VAL A 1 109 ? -32.598 10.240 27.157 1.00 97.88 109 VAL A N 1
ATOM 824 C CA . VAL A 1 109 ? -31.413 9.374 27.255 1.00 97.88 109 VAL A CA 1
ATOM 825 C C . VAL A 1 109 ? -30.130 10.197 27.357 1.00 97.88 109 VAL A C 1
ATOM 827 O O . VAL A 1 109 ? -29.318 9.916 28.237 1.00 97.88 109 VAL A O 1
ATOM 830 N N . GLN A 1 110 ? -29.978 11.258 26.559 1.00 98.06 110 GLN A N 1
ATOM 831 C CA . GLN A 1 110 ? -28.849 12.185 26.671 1.00 98.06 110 GLN A CA 1
ATOM 832 C C . GLN A 1 110 ? -28.731 12.753 28.089 1.00 98.06 110 GLN A C 1
ATOM 834 O O . GLN A 1 110 ? -27.678 12.636 28.714 1.00 98.06 110 GLN A O 1
ATOM 839 N N . ARG A 1 111 ? -29.825 13.302 28.634 1.00 97.50 111 ARG A N 1
ATOM 840 C CA . ARG A 1 111 ? -29.821 13.871 29.988 1.00 97.50 111 ARG A CA 1
ATOM 841 C C . ARG A 1 111 ? -29.438 12.831 31.044 1.00 97.50 111 ARG A C 1
ATOM 843 O O . ARG A 1 111 ? -28.709 13.151 31.977 1.00 97.50 111 ARG A O 1
ATOM 850 N N . ARG A 1 112 ? -29.916 11.588 30.919 1.00 97.50 112 ARG A N 1
ATOM 851 C CA . ARG A 1 112 ? -29.549 10.491 31.834 1.00 97.50 112 ARG A CA 1
ATOM 852 C C . ARG A 1 112 ? -28.059 10.161 31.760 1.00 97.50 112 ARG A C 1
ATOM 854 O O . ARG A 1 112 ? -27.448 9.966 32.806 1.00 97.50 112 ARG A O 1
ATOM 861 N N . ILE A 1 113 ? -27.484 10.128 30.557 1.00 97.62 113 ILE A N 1
ATOM 862 C CA . ILE A 1 113 ? -26.045 9.909 30.352 1.00 97.62 113 ILE A CA 1
ATOM 863 C C . ILE A 1 113 ? -25.236 11.028 31.021 1.00 97.62 113 ILE A C 1
ATOM 865 O O . ILE A 1 113 ? -24.310 10.739 31.773 1.00 97.62 113 ILE A O 1
ATOM 869 N N . GLU A 1 114 ? -25.612 12.290 30.808 1.00 97.12 114 GLU A N 1
ATOM 870 C CA . GLU A 1 114 ? -24.933 13.455 31.394 1.00 97.12 114 GLU A CA 1
ATOM 871 C C . GLU A 1 114 ? -25.033 13.478 32.928 1.00 97.12 114 GLU A C 1
ATOM 873 O O . GLU A 1 114 ? -24.035 13.681 33.618 1.00 97.12 114 GLU A O 1
ATOM 878 N N . LEU A 1 115 ? -26.215 13.185 33.484 1.00 96.75 115 LEU A N 1
ATOM 879 C CA . LEU A 1 115 ? -26.423 13.083 34.934 1.00 96.75 115 LEU A CA 1
ATOM 880 C C . LEU A 1 115 ? -25.639 11.931 35.572 1.00 96.75 115 LEU A C 1
ATOM 882 O O . LEU A 1 115 ? -25.236 12.034 36.728 1.00 96.75 115 LEU A O 1
ATOM 886 N N . ALA A 1 116 ? -25.396 10.851 34.829 1.00 95.12 116 ALA A N 1
ATOM 887 C CA . ALA A 1 116 ? -24.545 9.745 35.261 1.00 95.12 116 ALA A CA 1
ATOM 888 C C . ALA A 1 116 ? -23.039 10.071 35.177 1.00 95.12 116 ALA A C 1
ATOM 890 O O . ALA A 1 116 ? -22.205 9.201 35.425 1.00 95.12 116 ALA A O 1
ATOM 891 N N . GLY A 1 117 ? -22.672 11.308 34.823 1.00 94.25 117 GLY A N 1
ATOM 892 C CA . GLY A 1 117 ? -21.285 11.730 34.642 1.00 94.25 117 GLY A CA 1
ATOM 893 C C . GLY A 1 117 ? -20.663 11.233 33.337 1.00 94.25 117 GLY A C 1
ATOM 894 O O . GLY A 1 117 ? -19.438 11.165 33.239 1.00 94.25 117 GLY A O 1
ATOM 895 N N . GLY A 1 118 ? -21.494 10.840 32.369 1.00 95.44 118 GLY A N 1
ATOM 896 C CA . GLY A 1 118 ? -21.099 10.581 30.992 1.00 95.44 118 GLY A CA 1
ATOM 897 C C . GLY A 1 118 ? -21.254 11.813 30.102 1.00 95.44 118 GLY A C 1
ATOM 898 O O . GLY A 1 118 ? -21.627 12.898 30.541 1.00 95.44 118 GLY A O 1
ATOM 899 N N . ARG A 1 119 ? -20.962 11.638 28.820 1.00 96.62 119 ARG A N 1
ATOM 900 C CA . ARG A 1 119 ? -20.981 12.679 27.799 1.00 96.62 119 ARG A CA 1
ATOM 901 C C . ARG A 1 119 ? -21.493 12.097 26.495 1.00 96.62 119 ARG A C 1
ATOM 903 O O . ARG A 1 119 ? -20.996 11.068 26.041 1.00 96.62 119 ARG A O 1
ATOM 910 N N . VAL A 1 120 ? -22.452 12.775 25.878 1.00 97.31 120 VAL A N 1
ATOM 911 C CA . VAL A 1 120 ? -22.902 12.476 24.514 1.00 97.31 120 VAL A CA 1
ATOM 912 C C . VAL A 1 120 ? -22.053 13.270 23.519 1.00 97.31 120 VAL A C 1
ATOM 914 O O . VAL A 1 120 ? -21.729 14.429 23.767 1.00 97.31 120 VAL A O 1
ATOM 917 N N . ASN A 1 121 ? -21.667 12.636 22.412 1.00 95.19 121 ASN A N 1
ATOM 918 C CA . ASN A 1 121 ? -20.889 13.244 21.332 1.00 95.19 121 ASN A CA 1
ATOM 919 C C . ASN A 1 121 ? -21.777 13.563 20.123 1.00 95.19 121 ASN A C 1
ATOM 921 O O . ASN A 1 121 ? -22.029 14.722 19.813 1.00 95.19 121 ASN A O 1
ATOM 925 N N . THR A 1 122 ? -22.252 12.525 19.438 1.00 96.75 122 THR A N 1
ATOM 926 C CA . THR A 1 122 ? -23.026 12.629 18.198 1.00 96.75 122 THR A CA 1
ATOM 927 C C . THR A 1 122 ? -24.410 12.047 18.416 1.00 96.75 122 THR A C 1
ATOM 929 O O . THR A 1 122 ? -24.548 10.989 19.025 1.00 96.75 122 THR A O 1
ATOM 932 N N . ILE A 1 123 ? -25.423 12.714 17.871 1.00 97.56 123 ILE A N 1
ATOM 933 C CA . ILE A 1 123 ? -26.786 12.198 17.768 1.00 97.56 123 ILE A CA 1
ATOM 934 C C . ILE A 1 123 ? -27.063 11.975 16.283 1.00 97.56 123 ILE A C 1
ATOM 936 O O . ILE A 1 123 ? -27.176 12.930 15.516 1.00 97.56 123 ILE A O 1
ATOM 940 N N . ALA A 1 124 ? -27.135 10.713 15.876 1.00 96.12 124 ALA A N 1
ATOM 941 C CA . ALA A 1 124 ? -27.442 10.290 14.517 1.00 96.12 124 ALA A CA 1
ATOM 942 C C . ALA A 1 124 ? -28.832 9.642 14.507 1.00 96.12 124 ALA A C 1
ATOM 944 O O . ALA A 1 124 ? -28.974 8.440 14.728 1.00 96.12 124 ALA A O 1
ATOM 945 N N . GLY A 1 125 ? -29.872 10.454 14.302 1.00 97.44 125 GLY A N 1
ATOM 946 C CA . GLY A 1 125 ? -31.256 9.992 14.413 1.00 97.44 125 GLY A CA 1
ATOM 947 C C . GLY A 1 125 ? -31.574 9.530 15.836 1.00 97.44 125 GLY A C 1
ATOM 948 O O . GLY A 1 125 ? -31.515 10.328 16.768 1.00 97.44 125 GLY A O 1
ATOM 949 N N . ASP A 1 126 ? -31.899 8.247 15.999 1.00 97.75 126 ASP A N 1
ATOM 950 C CA . ASP A 1 126 ? -32.234 7.619 17.282 1.00 97.75 126 ASP A CA 1
ATOM 951 C C . ASP A 1 126 ? -31.033 6.956 17.989 1.00 97.75 126 ASP A C 1
ATOM 953 O O . ASP A 1 126 ? -31.210 6.273 18.999 1.00 97.75 126 ASP A O 1
ATOM 957 N N . ILE A 1 127 ? -29.809 7.163 17.486 1.00 98.38 127 ILE A N 1
ATOM 958 C CA . ILE A 1 127 ? -28.569 6.608 18.044 1.00 98.38 127 ILE A CA 1
ATOM 959 C C . ILE A 1 127 ? -27.664 7.731 18.558 1.00 98.38 127 ILE A C 1
ATOM 961 O O . ILE A 1 127 ? -27.331 8.668 17.834 1.00 98.38 127 ILE A O 1
ATOM 965 N N . LEU A 1 128 ? -27.215 7.600 19.805 1.00 98.38 128 LEU A N 1
ATOM 966 C CA . LEU A 1 128 ? -26.257 8.492 20.449 1.00 98.38 128 LEU A CA 1
ATOM 967 C C . LEU A 1 128 ? -24.893 7.808 20.547 1.00 98.38 128 LEU A C 1
ATOM 969 O O . LEU A 1 128 ? -24.813 6.673 21.013 1.00 98.38 128 LEU A O 1
ATOM 973 N N . THR A 1 129 ? -23.808 8.497 20.200 1.00 97.62 129 THR A N 1
ATOM 974 C CA . THR A 1 129 ? -22.469 8.091 20.647 1.00 97.62 129 THR A CA 1
ATOM 975 C C . THR A 1 129 ? -22.194 8.710 22.011 1.00 97.62 129 THR A C 1
ATOM 977 O O . THR A 1 129 ? -22.401 9.908 22.215 1.00 97.62 129 THR A O 1
ATOM 980 N N . ALA A 1 130 ? -21.741 7.904 22.967 1.00 96.56 130 ALA A N 1
ATOM 981 C CA . ALA A 1 130 ? -21.554 8.344 24.344 1.00 96.56 130 ALA A CA 1
ATOM 982 C C . ALA A 1 130 ? -20.276 7.779 24.961 1.00 96.56 130 ALA A C 1
ATOM 984 O O . ALA A 1 130 ? -19.862 6.667 24.653 1.00 96.56 130 ALA A O 1
ATOM 985 N N . GLU A 1 131 ? -19.669 8.538 25.863 1.00 96.06 131 GLU A N 1
ATOM 986 C CA . GLU A 1 131 ? -18.693 8.030 26.823 1.00 96.06 131 GLU A CA 1
ATOM 987 C C . GLU A 1 131 ? -19.315 8.112 28.208 1.00 96.06 131 GLU A C 1
ATOM 989 O O . GLU A 1 131 ? -19.796 9.174 28.592 1.00 96.06 131 GLU A O 1
ATOM 994 N N . MET A 1 132 ? -19.334 7.025 28.971 1.00 95.62 132 MET A N 1
ATOM 995 C CA . MET A 1 132 ? -19.905 7.059 30.319 1.00 95.62 132 MET A CA 1
ATOM 996 C C . MET A 1 132 ? -19.182 6.124 31.286 1.00 95.62 132 MET A C 1
ATOM 998 O O . MET A 1 132 ? -18.475 5.217 30.836 1.00 95.62 132 MET A O 1
ATOM 1002 N N . PRO A 1 133 ? -19.344 6.323 32.606 1.00 95.56 133 PRO A N 1
ATOM 1003 C CA . PRO A 1 133 ? -18.811 5.401 33.600 1.00 95.56 133 PRO A CA 1
ATOM 1004 C C . PRO A 1 133 ? -19.386 4.002 33.393 1.00 95.56 133 PRO A C 1
ATOM 1006 O O . PRO A 1 133 ? -20.602 3.839 33.253 1.00 95.56 133 PRO A O 1
ATOM 1009 N N . LEU A 1 134 ? -18.514 2.995 33.364 1.00 93.88 134 LEU A N 1
ATOM 1010 C CA . LEU A 1 134 ? -18.901 1.613 33.090 1.00 93.88 134 LEU A CA 1
ATOM 1011 C C . LEU A 1 134 ? -19.918 1.112 34.126 1.00 93.88 134 LEU A C 1
ATOM 1013 O O . LEU A 1 134 ? -20.873 0.425 33.774 1.00 93.88 134 LEU A O 1
ATOM 1017 N N . GLU A 1 135 ? -19.770 1.516 35.388 1.00 92.06 135 GLU A N 1
ATOM 1018 C CA . GLU A 1 135 ? -20.692 1.174 36.472 1.00 92.06 135 GLU A CA 1
ATOM 1019 C C . GLU A 1 135 ? -22.112 1.743 36.301 1.00 92.06 135 GLU A C 1
ATOM 1021 O O . GLU A 1 135 ? -23.054 1.216 36.890 1.00 92.06 135 GLU A O 1
ATOM 1026 N N . ALA A 1 136 ? -22.292 2.788 35.487 1.00 95.19 136 ALA A N 1
ATOM 1027 C CA . ALA A 1 136 ? -23.591 3.420 35.259 1.00 95.19 136 ALA A CA 1
ATOM 1028 C C . ALA A 1 136 ? -24.371 2.808 34.079 1.00 95.19 136 ALA A C 1
ATOM 1030 O O . ALA A 1 136 ? -25.546 3.124 33.886 1.00 95.19 136 ALA A O 1
ATOM 1031 N N . VAL A 1 137 ? -23.746 1.924 33.292 1.00 95.44 137 VAL A N 1
ATOM 1032 C CA . VAL A 1 137 ? -24.350 1.319 32.092 1.00 95.44 137 VAL A CA 1
ATOM 1033 C C . VAL A 1 137 ? -25.579 0.479 32.436 1.00 95.44 137 VAL A C 1
ATOM 1035 O O . VAL A 1 137 ? -26.607 0.597 31.768 1.00 95.44 137 VAL A O 1
ATOM 1038 N N . THR A 1 138 ? -25.506 -0.329 33.497 1.00 94.19 138 THR A N 1
ATOM 1039 C CA . THR A 1 138 ? -26.634 -1.168 33.927 1.00 94.19 138 THR A CA 1
ATOM 1040 C C . THR A 1 138 ? -27.848 -0.309 34.276 1.00 94.19 138 THR A C 1
ATOM 1042 O O . THR A 1 138 ? -28.935 -0.553 33.760 1.00 94.19 138 THR A O 1
ATOM 1045 N N . ALA A 1 139 ? -27.655 0.767 35.044 1.00 94.62 139 ALA A N 1
ATOM 1046 C CA . ALA A 1 139 ? -28.735 1.686 35.406 1.00 94.62 139 ALA A CA 1
ATOM 1047 C C . ALA A 1 139 ? -29.324 2.418 34.185 1.00 94.62 139 ALA A C 1
ATOM 1049 O O . ALA A 1 139 ? -30.529 2.652 34.118 1.00 94.62 139 ALA A O 1
ATOM 1050 N N . LEU A 1 140 ? -28.495 2.760 33.191 1.00 95.81 140 LEU A N 1
ATOM 1051 C CA . LEU A 1 140 ? -28.987 3.339 31.941 1.00 95.81 140 LEU A CA 1
ATOM 1052 C C . LEU A 1 140 ? -29.868 2.346 31.168 1.00 95.81 140 LEU A C 1
ATOM 1054 O O . LEU A 1 140 ? -30.899 2.746 30.632 1.00 95.81 140 LEU A O 1
ATOM 1058 N N . SER A 1 141 ? -29.501 1.061 31.138 1.00 95.81 141 SER A N 1
ATOM 1059 C CA . SER A 1 141 ? -30.259 0.025 30.418 1.00 95.81 141 SER A CA 1
ATOM 1060 C C . SER A 1 141 ? -31.673 -0.194 30.973 1.00 95.81 141 SER A C 1
ATOM 1062 O O . SER A 1 141 ? -32.593 -0.512 30.222 1.00 95.81 141 SER A O 1
ATOM 1064 N N . GLU A 1 142 ? -31.886 0.056 32.266 1.00 94.88 142 GLU A N 1
ATOM 1065 C CA . GLU A 1 142 ? -33.196 -0.071 32.918 1.00 94.88 142 GLU A CA 1
ATOM 1066 C C . GLU A 1 142 ? -34.196 1.009 32.476 1.00 94.88 142 GLU A C 1
ATOM 1068 O O . GLU A 1 142 ? -35.404 0.843 32.642 1.00 94.88 142 GLU A O 1
ATOM 1073 N N . ALA A 1 143 ? -33.728 2.109 31.877 1.00 94.75 143 ALA A N 1
ATOM 1074 C CA . ALA A 1 143 ? -34.602 3.178 31.420 1.00 94.75 143 ALA A CA 1
ATOM 1075 C C . ALA A 1 143 ? -35.497 2.714 30.255 1.00 94.75 143 ALA A C 1
ATOM 1077 O O . ALA A 1 143 ? -35.022 2.205 29.238 1.00 94.75 143 ALA A O 1
ATOM 1078 N N . GLU A 1 144 ? -36.807 2.953 30.359 1.00 95.19 144 GLU A N 1
ATOM 1079 C CA . GLU A 1 144 ? -37.774 2.654 29.289 1.00 95.19 144 GLU A CA 1
ATOM 1080 C C . GLU A 1 144 ? -37.465 3.416 27.995 1.00 95.19 144 GLU A C 1
ATOM 1082 O O . GLU A 1 144 ? -37.749 2.926 26.908 1.00 95.19 144 GLU A O 1
ATOM 1087 N N . GLN A 1 145 ? -36.820 4.582 28.107 1.00 96.56 145 GLN A N 1
ATOM 1088 C CA . GLN A 1 145 ? -36.396 5.398 26.970 1.00 96.56 145 GLN A CA 1
ATOM 1089 C C . GLN A 1 145 ? -35.226 4.783 26.185 1.00 96.56 145 GLN A C 1
ATOM 1091 O O . GLN A 1 145 ? -34.980 5.187 25.049 1.00 96.56 145 GLN A O 1
ATOM 1096 N N . VAL A 1 146 ? -34.498 3.825 26.769 1.00 97.25 146 VAL A N 1
ATOM 1097 C CA . VAL A 1 146 ? -33.386 3.128 26.115 1.00 97.25 146 VAL A CA 1
ATOM 1098 C C . VAL A 1 146 ? -33.913 1.879 25.425 1.00 97.25 146 VAL A C 1
ATOM 1100 O O . VAL A 1 146 ? -34.531 1.015 26.054 1.00 97.25 146 VAL A O 1
ATOM 1103 N N . HIS A 1 147 ? -33.632 1.778 24.129 1.00 97.06 147 HIS A N 1
ATOM 1104 C CA . HIS A 1 147 ? -33.909 0.591 23.333 1.00 97.06 147 HIS A CA 1
ATOM 1105 C C . HIS A 1 147 ? -32.748 -0.399 23.451 1.00 97.06 147 HIS A C 1
ATOM 1107 O O . HIS A 1 147 ? -32.967 -1.549 23.821 1.00 97.06 147 HIS A O 1
ATOM 1113 N N . PHE A 1 148 ? -31.519 0.036 23.163 1.00 97.88 148 PHE A N 1
ATOM 1114 C CA . PHE A 1 148 ? -30.356 -0.849 23.149 1.00 97.88 148 PHE A CA 1
ATOM 1115 C C . PHE A 1 148 ? -29.062 -0.079 23.425 1.00 97.88 148 PHE A C 1
ATOM 1117 O O . PHE A 1 148 ? -28.925 1.073 23.021 1.00 97.88 148 PHE A O 1
ATOM 1124 N N . ILE A 1 149 ? -28.108 -0.719 24.091 1.00 97.94 149 ILE A N 1
ATOM 1125 C CA . ILE A 1 149 ? -26.784 -0.185 24.400 1.00 97.94 149 ILE A CA 1
ATOM 1126 C C . ILE A 1 149 ? -25.753 -1.131 23.806 1.00 97.94 149 ILE A C 1
ATOM 1128 O O . ILE A 1 149 ? -25.665 -2.295 24.199 1.00 97.94 149 ILE A O 1
ATOM 1132 N N . GLN A 1 150 ? -24.957 -0.599 22.889 1.00 96.44 150 GLN A N 1
ATOM 1133 C CA . GLN A 1 150 ? -23.856 -1.297 22.256 1.00 96.44 150 GLN A CA 1
ATOM 1134 C C . GLN A 1 150 ? -22.526 -0.643 22.638 1.00 96.44 150 GLN A C 1
ATOM 1136 O O . GLN A 1 150 ? -22.408 0.577 22.623 1.00 96.44 150 GLN A O 1
ATOM 1141 N N . VAL A 1 151 ? -21.495 -1.421 22.939 1.00 95.12 151 VAL A N 1
ATOM 1142 C CA . VAL A 1 151 ? -20.130 -0.926 23.091 1.00 95.12 151 VAL A CA 1
ATOM 1143 C C . VAL A 1 151 ? -19.538 -0.552 21.737 1.00 95.12 151 VAL A C 1
ATOM 1145 O O . VAL A 1 151 ? -19.732 -1.235 20.729 1.00 95.12 151 VAL A O 1
ATOM 1148 N N . SER A 1 152 ? -18.769 0.532 21.707 1.00 91.69 152 SER A N 1
ATOM 1149 C CA . SER A 1 152 ? -17.936 0.873 20.559 1.00 91.69 152 SER A CA 1
ATOM 1150 C C . SER A 1 152 ? -16.773 -0.119 20.465 1.00 91.69 152 SER A C 1
ATOM 1152 O O . SER A 1 152 ? -15.740 0.036 21.124 1.00 91.69 152 SER A O 1
ATOM 1154 N N . ALA A 1 153 ? -16.977 -1.169 19.669 1.00 88.44 153 ALA A N 1
ATOM 1155 C CA . ALA A 1 153 ? -15.955 -2.154 19.350 1.00 88.44 153 ALA A CA 1
ATOM 1156 C C . ALA A 1 153 ? -14.846 -1.535 18.489 1.00 88.44 153 ALA A C 1
ATOM 1158 O O . ALA A 1 153 ? -15.074 -0.595 17.722 1.00 88.44 153 ALA A O 1
ATOM 1159 N N . LYS A 1 154 ? -13.635 -2.072 18.612 1.00 86.12 154 LYS A N 1
ATOM 1160 C CA . LYS A 1 154 ? -12.488 -1.648 17.813 1.00 86.12 154 LYS A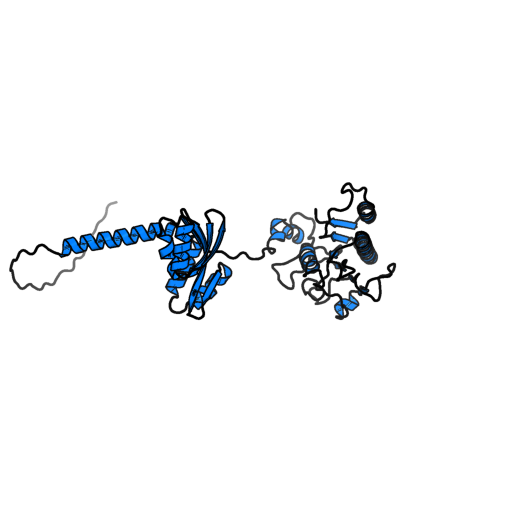 CA 1
ATOM 1161 C C . LYS A 1 154 ? -12.437 -2.424 16.505 1.00 86.12 154 LYS A C 1
ATOM 1163 O O . LYS A 1 154 ? -12.615 -3.638 16.483 1.00 86.12 154 LYS A O 1
ATOM 1168 N N . SER A 1 155 ? -12.165 -1.704 15.425 1.00 82.75 155 SER A N 1
ATOM 1169 C CA . SER A 1 155 ? -11.730 -2.303 14.163 1.00 82.75 155 SER A CA 1
ATOM 1170 C C . SER A 1 155 ? -10.204 -2.300 14.113 1.00 82.75 155 SER A C 1
ATOM 1172 O O . SER A 1 155 ? -9.570 -1.427 14.708 1.00 82.75 155 SER A O 1
ATOM 1174 N N . ALA A 1 156 ? -9.628 -3.272 13.415 1.00 77.25 156 ALA A N 1
ATOM 1175 C CA . ALA A 1 156 ? -8.196 -3.368 13.156 1.00 77.25 156 ALA A CA 1
ATOM 1176 C C . ALA A 1 156 ? -7.960 -3.476 11.640 1.00 77.25 156 ALA A C 1
ATOM 1178 O O . ALA A 1 156 ? -8.864 -3.946 10.940 1.00 77.25 156 ALA A O 1
ATOM 1179 N N . PRO A 1 157 ? -6.787 -3.062 11.131 1.00 75.44 157 PRO A N 1
ATOM 118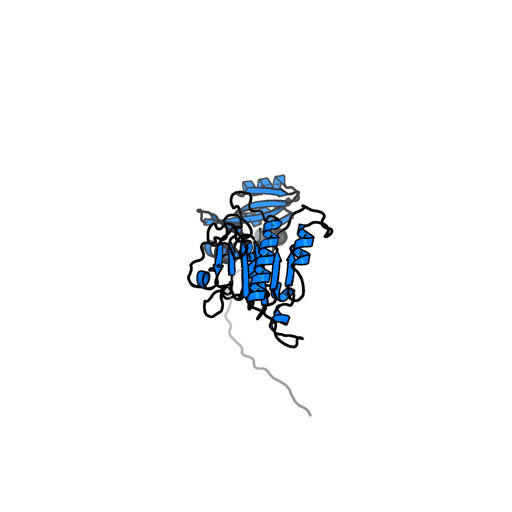0 C CA . PRO A 1 157 ? -6.380 -3.353 9.758 1.00 75.44 157 PRO A CA 1
ATOM 1181 C C . PRO A 1 157 ? -6.428 -4.864 9.483 1.00 75.44 157 PRO A C 1
ATOM 1183 O O . PRO A 1 157 ? -6.078 -5.655 10.358 1.00 75.44 157 PRO A O 1
ATOM 1186 N N . LYS A 1 158 ? -6.889 -5.260 8.291 1.00 74.81 158 LYS A N 1
ATOM 1187 C CA . LYS A 1 158 ? -7.018 -6.665 7.867 1.00 74.81 158 LYS A CA 1
ATOM 1188 C C . LYS A 1 158 ? -6.524 -6.827 6.433 1.00 74.81 158 LYS A C 1
ATOM 1190 O O . LYS A 1 158 ? -7.285 -6.603 5.498 1.00 74.81 158 LYS A O 1
ATOM 1195 N N . MET A 1 159 ? -5.253 -7.178 6.281 1.00 74.62 159 MET A N 1
ATOM 1196 C CA . MET A 1 159 ? -4.606 -7.445 4.985 1.00 74.62 159 MET A CA 1
ATOM 1197 C C . MET A 1 159 ? -3.898 -8.812 4.952 1.00 74.62 159 MET A C 1
ATOM 1199 O O . MET A 1 159 ? -3.267 -9.163 3.963 1.00 74.62 159 MET A O 1
ATOM 1203 N N . ASP A 1 160 ? -4.042 -9.606 6.012 1.00 78.62 160 ASP A N 1
ATOM 1204 C CA . ASP A 1 160 ? -3.422 -10.919 6.235 1.00 78.62 160 ASP A CA 1
ATOM 1205 C C . ASP A 1 160 ? -4.100 -12.064 5.457 1.00 78.62 160 ASP A C 1
ATOM 1207 O O . ASP A 1 160 ? -3.487 -13.092 5.172 1.00 78.62 160 ASP A O 1
ATOM 1211 N N . VAL A 1 161 ? -5.372 -11.897 5.076 1.00 84.56 161 VAL A N 1
ATOM 1212 C CA . VAL A 1 161 ? -6.172 -12.972 4.455 1.00 84.56 161 VAL A CA 1
ATOM 1213 C C . VAL A 1 161 ? -6.352 -12.843 2.942 1.00 84.56 161 VAL A C 1
ATOM 1215 O O . VAL A 1 161 ? -6.751 -13.813 2.298 1.00 84.56 161 VAL A O 1
ATOM 1218 N N . SER A 1 162 ? -6.017 -11.695 2.343 1.00 87.06 162 SER A N 1
ATOM 1219 C CA . SER A 1 162 ? -6.280 -11.411 0.922 1.00 87.06 162 SER A CA 1
ATOM 1220 C C . SER A 1 162 ? -5.681 -12.466 -0.013 1.00 87.06 162 SER A C 1
ATOM 1222 O O . SER A 1 162 ? -6.355 -12.949 -0.920 1.00 87.06 162 SER A O 1
ATOM 1224 N N . ARG A 1 163 ? -4.442 -12.905 0.254 1.00 90.38 163 ARG A N 1
ATOM 1225 C CA . ARG A 1 163 ? -3.752 -13.963 -0.510 1.00 90.38 163 ARG A CA 1
ATOM 1226 C C . ARG A 1 163 ? -4.496 -15.305 -0.468 1.00 90.38 163 ARG A C 1
ATOM 1228 O O . ARG A 1 163 ? -4.460 -16.071 -1.435 1.00 90.38 163 ARG A O 1
ATOM 1235 N N . VAL A 1 164 ? -5.138 -15.620 0.657 1.00 88.31 164 VAL A N 1
ATOM 1236 C CA . VAL A 1 164 ? -5.908 -16.860 0.811 1.00 88.31 164 VAL A CA 1
ATOM 1237 C C . VAL A 1 164 ? -7.225 -16.754 0.051 1.00 88.31 164 VAL A C 1
ATOM 1239 O O . VAL A 1 164 ? -7.517 -17.633 -0.757 1.00 88.31 164 VAL A O 1
ATOM 1242 N N . GLU A 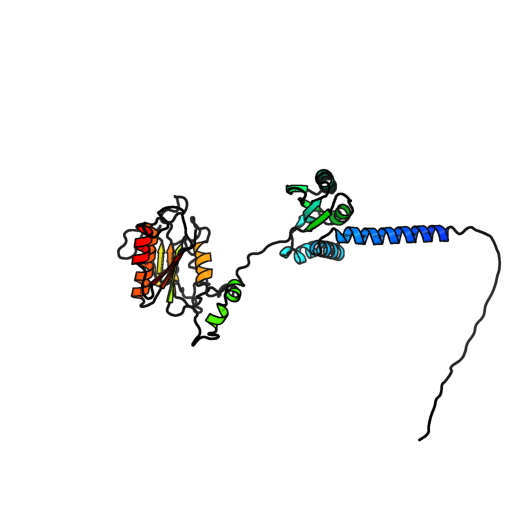1 165 ? -7.953 -15.653 0.243 1.00 90.88 165 GLU A N 1
ATOM 1243 C CA . GLU A 1 165 ? -9.266 -15.395 -0.366 1.00 90.88 165 GLU A CA 1
ATOM 1244 C C . GLU A 1 165 ? -9.229 -15.420 -1.900 1.00 90.88 165 GLU A C 1
ATOM 1246 O O . GLU A 1 165 ? -10.091 -16.026 -2.533 1.00 90.88 165 GLU A O 1
ATOM 1251 N N . ILE A 1 166 ? -8.197 -14.835 -2.520 1.00 91.62 166 ILE A N 1
ATOM 1252 C CA . ILE A 1 166 ? -8.055 -14.852 -3.988 1.00 91.62 166 ILE A CA 1
ATOM 1253 C C . ILE A 1 166 ? -7.435 -16.153 -4.526 1.00 91.62 166 ILE A C 1
ATOM 1255 O O . ILE A 1 166 ? -7.234 -16.292 -5.730 1.00 91.62 166 ILE A O 1
ATOM 1259 N N . GLY A 1 167 ? -7.075 -17.099 -3.652 1.00 92.44 167 GLY A N 1
ATOM 1260 C CA . GLY A 1 167 ? -6.459 -18.367 -4.046 1.00 92.44 167 GLY A CA 1
ATOM 1261 C C . GLY A 1 167 ? -4.975 -18.287 -4.429 1.00 92.44 167 GLY A C 1
ATOM 1262 O O . GLY A 1 167 ? -4.428 -19.277 -4.909 1.00 92.44 167 GLY A O 1
ATOM 1263 N N . ALA A 1 168 ? -4.278 -17.172 -4.185 1.00 92.44 168 ALA A N 1
ATOM 1264 C CA . ALA A 1 168 ? -2.861 -17.018 -4.543 1.00 92.44 168 ALA A CA 1
ATOM 1265 C C . ALA A 1 168 ? -1.949 -18.044 -3.839 1.00 92.44 168 ALA A C 1
ATOM 1267 O O . ALA A 1 168 ? -1.006 -18.550 -4.440 1.00 92.44 168 ALA A O 1
ATOM 1268 N N . HIS A 1 169 ? -2.286 -18.457 -2.615 1.00 91.88 169 HIS A N 1
ATOM 1269 C CA . HIS A 1 169 ? -1.590 -19.549 -1.916 1.00 91.88 169 HIS A CA 1
ATOM 1270 C C . HIS A 1 169 ? -1.613 -20.897 -2.678 1.00 91.88 169 HIS A C 1
ATOM 1272 O O . HIS A 1 169 ? -0.691 -21.707 -2.551 1.00 91.88 169 HIS A O 1
ATOM 1278 N N . LEU A 1 170 ? -2.641 -21.150 -3.499 1.00 95.75 170 LEU A N 1
ATOM 1279 C CA . LEU A 1 170 ? -2.713 -22.337 -4.359 1.00 95.75 170 LEU A CA 1
ATOM 1280 C C . LEU A 1 170 ? -1.733 -22.221 -5.530 1.00 95.75 170 LEU A C 1
ATOM 1282 O O . LEU A 1 170 ? -1.069 -23.194 -5.871 1.00 95.75 170 LEU A O 1
ATOM 1286 N N . VAL A 1 171 ? -1.588 -21.020 -6.093 1.00 95.69 171 VAL A N 1
ATOM 1287 C CA . VAL A 1 171 ? -0.621 -20.721 -7.160 1.00 95.69 171 VAL A CA 1
ATOM 1288 C C . VAL A 1 171 ? 0.817 -20.836 -6.640 1.00 95.69 171 VAL A C 1
ATOM 1290 O O . VAL A 1 171 ? 1.652 -21.486 -7.270 1.00 95.69 171 VAL A O 1
ATOM 1293 N N . HIS A 1 172 ? 1.086 -20.302 -5.445 1.00 95.06 172 HIS A N 1
ATOM 1294 C CA . HIS A 1 172 ? 2.389 -20.405 -4.772 1.00 95.06 172 HIS A CA 1
ATOM 1295 C C . HIS A 1 172 ? 2.789 -21.860 -4.504 1.00 95.06 172 HIS A C 1
ATOM 1297 O O . HIS A 1 172 ? 3.947 -22.234 -4.665 1.00 95.06 172 HIS A O 1
ATOM 1303 N N . SER A 1 173 ? 1.828 -22.713 -4.146 1.00 95.25 173 SER A N 1
ATOM 1304 C CA . SER A 1 173 ? 2.064 -24.147 -3.919 1.00 95.25 173 SER A CA 1
ATOM 1305 C C . SER A 1 173 ? 2.012 -25.005 -5.190 1.00 95.25 173 SER A C 1
ATOM 1307 O O . SER A 1 173 ? 2.222 -26.214 -5.112 1.00 95.25 173 SER A O 1
ATOM 1309 N N . GLY A 1 174 ? 1.720 -24.410 -6.353 1.00 95.81 174 GLY A N 1
ATOM 1310 C CA . GLY A 1 174 ? 1.565 -25.136 -7.615 1.00 95.81 174 GLY A CA 1
ATOM 1311 C C . GLY A 1 174 ? 0.353 -26.074 -7.641 1.00 95.81 174 GLY A C 1
ATOM 1312 O O . GLY A 1 174 ? 0.298 -27.004 -8.445 1.00 95.81 174 GLY A O 1
ATOM 1313 N N . SER A 1 175 ? -0.628 -25.863 -6.762 1.00 95.75 175 SER A N 1
ATOM 1314 C CA . SER A 1 175 ? -1.815 -26.709 -6.658 1.00 95.75 175 SER A CA 1
ATOM 1315 C C . SER A 1 175 ? -2.653 -26.625 -7.936 1.00 95.75 175 SER A C 1
ATOM 1317 O O . SER A 1 175 ? -3.182 -25.571 -8.286 1.00 95.75 175 SER A O 1
ATOM 1319 N N . GLY A 1 176 ? -2.760 -27.746 -8.653 1.00 93.12 176 GLY A N 1
ATOM 1320 C CA . GLY A 1 176 ? -3.442 -27.805 -9.950 1.00 93.12 176 GLY A CA 1
ATOM 1321 C C . GLY A 1 176 ? -2.654 -27.192 -11.115 1.00 93.12 176 GLY A C 1
ATOM 1322 O O . GLY A 1 176 ? -3.204 -27.074 -12.208 1.00 93.12 176 GLY A O 1
ATOM 1323 N N . LEU A 1 177 ? -1.383 -26.831 -10.908 1.00 95.38 177 LEU A N 1
ATOM 1324 C CA . LEU A 1 177 ? -0.478 -26.285 -11.922 1.00 95.38 177 LEU A CA 1
ATOM 1325 C C . LEU A 1 177 ? 0.715 -27.224 -12.149 1.00 95.38 177 LEU A C 1
ATOM 1327 O O . LEU A 1 177 ? 0.959 -28.154 -11.384 1.00 95.38 177 LEU A O 1
ATOM 1331 N N . SER A 1 178 ? 1.473 -26.993 -13.223 1.00 94.69 178 SER A N 1
ATOM 1332 C CA . SER A 1 178 ? 2.674 -27.786 -13.527 1.00 94.69 178 SER A CA 1
ATOM 1333 C C . SER A 1 178 ? 3.841 -27.510 -12.576 1.00 94.69 178 SER A C 1
ATOM 1335 O O . SER A 1 178 ? 4.761 -28.320 -12.500 1.00 94.69 178 SER A O 1
ATOM 1337 N N . GLN A 1 179 ? 3.826 -26.362 -11.899 1.00 94.75 179 GLN A N 1
ATOM 1338 C CA . GLN A 1 179 ? 4.837 -25.925 -10.940 1.00 94.75 179 GLN A CA 1
ATOM 1339 C C . GLN A 1 179 ? 4.280 -24.808 -10.047 1.00 94.75 179 GLN A C 1
ATOM 1341 O O . GLN A 1 179 ? 3.215 -24.253 -10.326 1.00 94.75 179 GLN A O 1
ATOM 1346 N N . SER A 1 180 ? 5.024 -24.477 -8.994 1.00 96.50 180 SER A N 1
ATOM 1347 C CA . SER A 1 180 ? 4.811 -23.288 -8.167 1.00 96.50 180 SER A CA 1
ATOM 1348 C C . SER A 1 180 ? 5.140 -22.005 -8.927 1.00 96.50 180 SER A C 1
ATOM 1350 O O . SER A 1 180 ? 6.089 -21.976 -9.708 1.00 96.50 180 SER A O 1
ATOM 1352 N N . TYR A 1 181 ? 4.391 -20.936 -8.654 1.00 96.75 181 TYR A N 1
ATOM 1353 C CA . TYR A 1 181 ? 4.685 -19.598 -9.167 1.00 96.75 181 TYR A CA 1
ATOM 1354 C C . TYR A 1 181 ? 4.671 -18.584 -8.027 1.00 96.75 181 TYR A C 1
ATOM 1356 O O . TYR A 1 181 ? 3.651 -18.413 -7.370 1.00 96.75 181 TYR A O 1
ATOM 1364 N N . THR A 1 182 ? 5.794 -17.906 -7.820 1.00 96.81 182 THR A N 1
ATOM 1365 C CA . THR A 1 182 ? 6.054 -16.958 -6.716 1.00 96.81 182 THR A CA 1
ATOM 1366 C C . THR A 1 182 ? 6.585 -15.609 -7.213 1.00 96.81 182 THR A C 1
ATOM 1368 O O . THR A 1 182 ? 6.898 -14.732 -6.413 1.00 96.81 182 THR A O 1
ATOM 1371 N N . GLY A 1 183 ? 6.670 -15.429 -8.534 1.00 96.81 183 GLY A N 1
ATOM 1372 C CA . GLY A 1 183 ? 7.238 -14.237 -9.169 1.00 96.81 183 GLY A CA 1
ATOM 1373 C C . GLY A 1 183 ? 8.709 -14.362 -9.567 1.00 96.81 183 GLY A C 1
ATOM 1374 O O . GLY A 1 183 ? 9.217 -13.434 -10.190 1.00 96.81 183 GLY A O 1
ATOM 1375 N N . ASP A 1 184 ? 9.367 -15.489 -9.269 1.00 97.12 184 ASP A N 1
ATOM 1376 C CA . ASP A 1 184 ? 10.758 -15.727 -9.674 1.00 97.12 184 ASP A CA 1
ATOM 1377 C C . ASP A 1 184 ? 10.962 -15.530 -11.187 1.00 97.12 184 ASP A C 1
ATOM 1379 O O . ASP A 1 184 ? 10.150 -15.953 -12.019 1.00 97.12 184 ASP A O 1
ATOM 1383 N N . GLY A 1 185 ? 12.048 -14.842 -11.539 1.00 97.56 185 GLY A N 1
ATOM 1384 C CA . GLY A 1 185 ? 12.385 -14.493 -12.919 1.00 97.56 185 GLY A CA 1
ATOM 1385 C C . GLY A 1 185 ? 11.533 -13.384 -13.554 1.00 97.56 185 GLY A C 1
ATOM 1386 O O . GLY A 1 185 ? 11.707 -13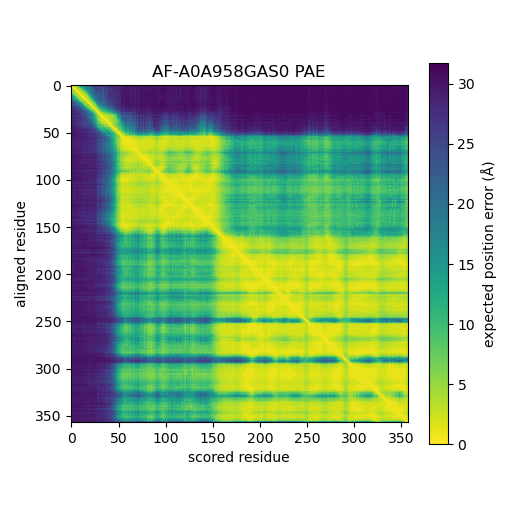.120 -14.745 1.00 97.56 185 GLY A O 1
ATOM 1387 N N . VAL A 1 186 ? 10.642 -12.727 -12.804 1.00 98.50 186 VAL A N 1
ATOM 1388 C CA . VAL A 1 186 ? 9.795 -11.615 -13.271 1.00 98.50 186 VAL A CA 1
ATOM 1389 C C . VAL A 1 186 ? 10.099 -10.348 -12.472 1.00 98.50 186 VAL A C 1
ATOM 1391 O O . VAL A 1 186 ? 10.358 -10.407 -11.271 1.00 98.50 186 VAL A O 1
ATOM 1394 N N . VAL A 1 187 ? 10.033 -9.190 -13.132 1.00 98.88 187 VAL A N 1
ATOM 1395 C CA . VAL A 1 187 ? 10.093 -7.883 -12.469 1.00 98.88 187 VAL A CA 1
ATOM 1396 C C . VAL A 1 187 ? 8.692 -7.418 -12.081 1.00 98.88 187 VAL A C 1
ATOM 1398 O O . VAL A 1 187 ? 7.806 -7.304 -12.934 1.00 98.88 187 VAL A O 1
ATOM 1401 N N . VAL A 1 188 ? 8.516 -7.063 -10.810 1.00 98.88 188 VAL A N 1
ATOM 1402 C CA . VAL A 1 188 ? 7.418 -6.199 -10.370 1.00 98.88 188 VAL A CA 1
ATOM 1403 C C . VAL A 1 188 ? 7.896 -4.752 -10.439 1.00 98.88 188 VAL A C 1
ATOM 1405 O O . VAL A 1 188 ? 8.803 -4.329 -9.722 1.00 98.88 188 VAL A O 1
ATOM 1408 N N . GLY A 1 189 ? 7.294 -4.004 -11.358 1.00 98.81 189 GLY A N 1
ATOM 1409 C CA . GLY A 1 189 ? 7.493 -2.575 -11.523 1.00 98.81 189 GLY A CA 1
ATOM 1410 C C . GLY A 1 189 ? 6.474 -1.786 -10.719 1.00 98.81 189 GLY A C 1
ATOM 1411 O O . GLY A 1 189 ? 5.283 -2.078 -10.804 1.00 98.81 189 GLY A O 1
ATOM 1412 N N . VAL A 1 190 ? 6.902 -0.763 -9.990 1.00 98.75 190 VAL A N 1
ATOM 1413 C CA . VAL A 1 190 ? 5.979 0.138 -9.288 1.00 98.75 190 VAL A CA 1
ATOM 1414 C C . VAL A 1 190 ? 6.372 1.576 -9.577 1.00 98.75 190 VAL A C 1
ATOM 1416 O O . VAL A 1 190 ? 7.535 1.940 -9.414 1.00 98.75 190 VAL A O 1
ATOM 1419 N N . LEU A 1 191 ? 5.404 2.381 -10.015 1.00 97.69 191 LEU A N 1
ATOM 1420 C CA . LEU A 1 191 ? 5.539 3.831 -10.085 1.00 97.69 191 LEU A CA 1
ATOM 1421 C C . LEU A 1 191 ? 4.558 4.448 -9.103 1.00 97.69 191 LEU A C 1
ATOM 1423 O O . LEU A 1 191 ? 3.346 4.343 -9.288 1.00 97.69 191 LEU A O 1
ATOM 1427 N N . ASP A 1 192 ? 5.093 5.054 -8.051 1.00 95.00 192 ASP A N 1
ATOM 1428 C CA . ASP A 1 192 ? 4.295 5.548 -6.936 1.00 95.00 192 ASP A CA 1
ATOM 1429 C C . ASP A 1 192 ? 5.049 6.660 -6.180 1.00 95.00 192 ASP A C 1
ATOM 1431 O O . ASP A 1 192 ? 5.950 7.303 -6.725 1.00 95.00 192 ASP A O 1
ATOM 1435 N N . SER A 1 193 ? 4.659 6.948 -4.945 1.00 92.06 193 SER A N 1
ATOM 1436 C CA . SER A 1 193 ? 5.053 8.138 -4.201 1.00 92.06 193 SER A CA 1
ATOM 1437 C C . SER A 1 193 ? 6.450 8.105 -3.580 1.00 92.06 193 SER A C 1
ATOM 1439 O O . SER A 1 193 ? 6.931 9.137 -3.125 1.00 92.06 193 SER A O 1
ATOM 1441 N N . GLY A 1 194 ? 7.067 6.930 -3.519 1.00 93.50 194 GLY A N 1
ATOM 1442 C CA . GLY A 1 194 ? 8.282 6.660 -2.752 1.00 93.50 194 GLY A CA 1
ATOM 1443 C C . GLY A 1 194 ? 8.236 5.274 -2.122 1.00 93.50 194 GLY A C 1
ATOM 1444 O O . GLY A 1 194 ? 7.185 4.623 -2.140 1.00 93.50 194 GLY A O 1
ATOM 1445 N N . ILE A 1 195 ? 9.373 4.802 -1.619 1.00 96.50 195 ILE A N 1
ATOM 1446 C CA . ILE A 1 195 ? 9.478 3.473 -1.014 1.00 96.50 195 ILE A CA 1
ATOM 1447 C C . ILE A 1 195 ? 10.465 3.465 0.153 1.00 96.50 195 ILE A C 1
ATOM 1449 O O . ILE A 1 195 ? 11.576 3.970 0.063 1.00 96.50 195 ILE A O 1
ATOM 1453 N N . GLU A 1 196 ? 10.081 2.834 1.256 1.00 95.88 196 GLU A N 1
ATOM 1454 C CA . GLU A 1 196 ? 10.966 2.533 2.374 1.00 95.88 196 GLU A CA 1
ATOM 1455 C C . GLU A 1 196 ? 11.903 1.402 1.939 1.00 95.88 196 GLU A C 1
ATOM 1457 O O . GLU A 1 196 ? 11.668 0.221 2.197 1.00 95.88 196 GLU A O 1
ATOM 1462 N N . TRP A 1 197 ? 12.930 1.760 1.171 1.00 96.62 197 TRP A N 1
ATOM 1463 C CA . TRP A 1 197 ? 13.829 0.819 0.507 1.00 96.62 197 TRP A CA 1
ATOM 1464 C C . TRP A 1 197 ? 14.685 0.001 1.486 1.00 96.62 197 TRP A C 1
ATOM 1466 O O . TRP A 1 197 ? 15.227 -1.024 1.076 1.00 96.62 197 TRP A O 1
ATOM 1476 N N . GLU A 1 198 ? 14.783 0.415 2.757 1.00 95.81 198 GLU A N 1
ATOM 1477 C CA . GLU A 1 198 ? 15.426 -0.339 3.847 1.00 95.81 198 GLU A CA 1
ATOM 1478 C C . GLU A 1 198 ? 14.492 -1.372 4.506 1.00 95.81 198 GLU A C 1
ATOM 1480 O O . GLU A 1 198 ? 14.920 -2.118 5.390 1.00 95.81 198 GLU A O 1
ATOM 1485 N N . HIS A 1 199 ? 13.213 -1.441 4.119 1.00 96.50 199 HIS A N 1
ATOM 1486 C CA . HIS A 1 199 ? 12.289 -2.393 4.723 1.00 96.50 199 HIS A CA 1
ATOM 1487 C C . HIS A 1 199 ? 12.653 -3.833 4.336 1.00 96.50 199 HIS A C 1
ATOM 1489 O O . HIS A 1 199 ? 12.670 -4.197 3.162 1.00 96.50 199 HIS A O 1
ATOM 1495 N N . GLU A 1 200 ? 12.809 -4.698 5.342 1.00 96.56 200 GLU A N 1
ATOM 1496 C CA . GLU A 1 200 ? 13.207 -6.110 5.185 1.00 96.56 200 GLU A CA 1
ATOM 1497 C C . GLU A 1 200 ? 12.277 -6.953 4.288 1.00 96.56 200 GLU A C 1
ATOM 1499 O O . GLU A 1 200 ? 12.678 -7.979 3.738 1.00 96.56 200 GLU A O 1
ATOM 1504 N N . ASP A 1 201 ? 11.035 -6.508 4.074 1.00 97.25 201 ASP A N 1
ATOM 1505 C CA . ASP A 1 201 ? 10.101 -7.156 3.158 1.00 97.25 201 ASP A CA 1
ATOM 1506 C C . ASP A 1 201 ? 10.510 -6.967 1.700 1.00 97.25 201 ASP A C 1
ATOM 1508 O O . ASP A 1 201 ? 10.002 -7.681 0.840 1.00 97.25 201 ASP A O 1
ATOM 1512 N N . PHE A 1 202 ? 11.430 -6.055 1.395 1.00 98.31 202 PHE A N 1
ATOM 1513 C CA . PHE A 1 202 ? 12.008 -5.865 0.070 1.00 98.31 202 PHE A CA 1
ATOM 1514 C C . PHE A 1 202 ? 13.385 -6.506 -0.067 1.00 98.31 202 PHE A C 1
ATOM 1516 O O . PHE A 1 202 ? 14.015 -6.339 -1.108 1.00 98.31 202 PHE A O 1
ATOM 1523 N N . ASP A 1 203 ? 13.815 -7.307 0.909 1.00 97.50 203 ASP A N 1
ATOM 1524 C CA . ASP A 1 203 ? 15.074 -8.043 0.864 1.00 97.50 203 ASP A CA 1
ATOM 1525 C C . ASP A 1 203 ? 14.886 -9.510 0.471 1.00 97.50 203 ASP A C 1
ATOM 1527 O O . ASP A 1 203 ? 13.811 -10.112 0.582 1.00 97.50 203 ASP A O 1
ATOM 1531 N N . TRP A 1 204 ? 15.975 -10.089 -0.025 1.00 96.69 204 TRP A N 1
ATOM 1532 C CA . TRP A 1 204 ? 16.186 -11.526 -0.074 1.00 96.69 204 TRP A CA 1
ATOM 1533 C C . TRP A 1 204 ? 16.537 -12.046 1.322 1.00 96.69 204 TRP A C 1
ATOM 1535 O O . TRP A 1 204 ? 17.099 -11.336 2.153 1.00 96.69 204 TRP A O 1
ATOM 1545 N N . SER A 1 205 ? 16.351 -13.347 1.553 1.00 93.81 205 SER A N 1
ATOM 1546 C CA . SER A 1 205 ? 16.687 -13.990 2.835 1.00 93.81 205 SER A CA 1
ATOM 1547 C C . SER A 1 205 ? 18.172 -13.906 3.228 1.00 93.81 205 SER A C 1
ATOM 1549 O O . SER A 1 205 ? 18.530 -14.237 4.355 1.00 93.81 205 SER A O 1
ATOM 1551 N N . ASN A 1 206 ? 19.055 -13.525 2.299 1.00 94.12 206 ASN A N 1
ATOM 1552 C CA . ASN A 1 206 ? 20.476 -13.289 2.558 1.00 94.12 206 ASN A CA 1
ATOM 1553 C C . ASN A 1 206 ? 20.783 -11.851 3.027 1.00 94.12 206 ASN A C 1
ATOM 1555 O O . ASN A 1 206 ? 21.957 -11.532 3.208 1.00 94.12 206 ASN A O 1
ATOM 1559 N N . GLY A 1 207 ? 19.758 -11.008 3.201 1.00 92.50 207 GLY A N 1
ATOM 1560 C CA . GLY A 1 207 ? 19.875 -9.618 3.647 1.00 92.50 207 GLY A CA 1
ATOM 1561 C C . GLY A 1 207 ? 20.293 -8.632 2.556 1.00 92.50 207 GLY A C 1
ATOM 1562 O O . GLY A 1 207 ? 20.772 -7.553 2.877 1.00 92.50 207 GLY A O 1
ATOM 1563 N N . THR A 1 208 ? 20.191 -9.006 1.277 1.00 96.06 208 THR A N 1
ATOM 1564 C CA . THR A 1 208 ? 20.431 -8.080 0.156 1.00 96.06 208 THR A CA 1
ATOM 1565 C C . THR A 1 208 ? 19.114 -7.659 -0.482 1.00 96.06 208 THR A C 1
ATOM 1567 O O . THR A 1 208 ? 18.199 -8.475 -0.578 1.00 96.06 208 THR A O 1
ATOM 1570 N N . SER A 1 209 ? 19.042 -6.439 -1.011 1.00 98.00 209 SER A N 1
ATOM 1571 C CA . SER A 1 209 ? 17.788 -5.893 -1.533 1.00 98.00 209 SER A CA 1
ATOM 1572 C C . SER A 1 209 ? 17.312 -6.591 -2.810 1.00 98.00 209 SER A C 1
ATOM 1574 O O . SER A 1 209 ? 18.102 -6.924 -3.702 1.00 98.00 209 SER A O 1
ATOM 1576 N N . ARG A 1 210 ? 16.000 -6.781 -2.944 1.00 98.38 210 ARG A N 1
ATOM 1577 C CA . ARG A 1 210 ? 15.331 -7.187 -4.193 1.00 98.38 210 ARG A CA 1
ATOM 1578 C C . ARG A 1 210 ? 15.077 -6.008 -5.115 1.00 98.38 210 ARG A C 1
ATOM 1580 O O . ARG A 1 210 ? 14.777 -6.218 -6.289 1.00 98.38 210 ARG A O 1
ATOM 1587 N N . ILE A 1 211 ? 15.234 -4.780 -4.624 1.00 98.81 211 ILE A N 1
ATOM 1588 C CA . ILE A 1 211 ? 15.168 -3.580 -5.450 1.00 98.81 211 ILE A CA 1
ATOM 1589 C C . ILE A 1 211 ? 16.425 -3.536 -6.318 1.00 98.81 211 ILE A C 1
ATOM 1591 O O . ILE A 1 211 ? 17.553 -3.345 -5.862 1.00 98.81 211 ILE A O 1
ATOM 1595 N N . ARG A 1 212 ? 16.229 -3.765 -7.615 1.00 98.75 212 ARG A N 1
ATOM 1596 C CA . ARG A 1 212 ? 17.301 -3.821 -8.613 1.00 98.75 212 ARG A CA 1
ATOM 1597 C C . ARG A 1 212 ? 17.690 -2.437 -9.089 1.00 98.75 212 ARG A C 1
ATOM 1599 O O . ARG A 1 212 ? 18.876 -2.166 -9.292 1.00 98.75 212 ARG A O 1
ATOM 1606 N N . TYR A 1 213 ? 16.684 -1.586 -9.230 1.00 98.81 213 TYR A N 1
ATOM 1607 C CA . TYR A 1 213 ? 16.828 -0.189 -9.578 1.00 98.81 213 TYR A CA 1
ATOM 1608 C C . TYR A 1 213 ? 15.722 0.630 -8.917 1.00 98.81 213 TYR A C 1
ATOM 1610 O O . TYR A 1 213 ? 14.571 0.194 -8.863 1.00 98.81 213 TYR A O 1
ATOM 1618 N N . LEU A 1 214 ? 16.079 1.834 -8.486 1.00 98.75 214 LEU A N 1
ATOM 1619 C CA . LEU A 1 214 ? 15.155 2.848 -8.000 1.00 98.75 214 LEU A CA 1
ATOM 1620 C C . LEU A 1 214 ? 15.434 4.144 -8.756 1.00 98.75 214 LEU A C 1
ATOM 1622 O O . LEU A 1 214 ? 16.581 4.583 -8.825 1.00 98.75 214 LEU A O 1
ATOM 1626 N N . TRP A 1 215 ? 14.407 4.751 -9.343 1.00 98.38 215 TRP A N 1
ATOM 1627 C CA . TRP A 1 215 ? 14.516 6.091 -9.915 1.00 98.38 215 TRP A CA 1
ATOM 1628 C C . TRP A 1 215 ? 13.690 7.080 -9.105 1.00 98.38 215 TRP A C 1
ATOM 1630 O O . TRP A 1 215 ? 12.463 7.018 -9.108 1.00 98.38 215 TRP A O 1
ATOM 1640 N N . ASP A 1 216 ? 14.373 8.005 -8.437 1.00 96.12 216 ASP A N 1
ATOM 1641 C CA . ASP A 1 216 ? 13.743 9.141 -7.780 1.00 96.12 216 ASP A CA 1
ATOM 1642 C C . ASP A 1 216 ? 13.671 10.318 -8.752 1.00 96.12 216 ASP A C 1
ATOM 1644 O O . ASP A 1 216 ? 14.679 10.978 -9.013 1.00 96.12 216 ASP A O 1
ATOM 1648 N N . MET A 1 217 ? 12.490 10.592 -9.312 1.00 94.50 217 MET A N 1
ATOM 1649 C CA . MET A 1 217 ? 12.329 11.678 -10.283 1.00 94.50 217 MET A CA 1
ATOM 1650 C C . MET A 1 217 ? 12.501 13.069 -9.669 1.00 94.50 217 MET A C 1
ATOM 1652 O O . MET A 1 217 ? 12.798 14.007 -10.411 1.00 94.50 217 MET A O 1
ATOM 1656 N N . SER A 1 218 ? 12.355 13.204 -8.349 1.00 91.62 218 SER A N 1
ATOM 1657 C CA . SER A 1 218 ? 12.597 14.456 -7.620 1.00 91.62 218 SER A CA 1
ATOM 1658 C C . SER A 1 218 ? 14.080 14.729 -7.360 1.00 91.62 218 SER A C 1
ATOM 1660 O O . SER A 1 218 ? 14.477 15.852 -7.034 1.00 91.62 218 SER A O 1
ATOM 1662 N N . GLY A 1 219 ? 14.914 13.700 -7.531 1.00 91.75 219 GLY A N 1
ATOM 1663 C CA . GLY A 1 219 ? 16.356 13.787 -7.397 1.00 91.75 219 GLY A CA 1
ATOM 1664 C C . GLY A 1 219 ? 16.986 14.793 -8.366 1.00 91.75 219 GLY A C 1
ATOM 1665 O O . GLY A 1 219 ? 16.489 15.074 -9.458 1.00 91.75 219 GLY A O 1
ATOM 1666 N N . THR A 1 220 ? 18.127 15.349 -7.965 1.00 90.38 220 THR A N 1
ATOM 1667 C CA . THR A 1 220 ? 18.818 16.419 -8.713 1.00 90.38 220 THR A CA 1
ATOM 1668 C C . THR A 1 220 ? 20.194 16.018 -9.239 1.00 90.38 220 THR A C 1
ATOM 1670 O O . THR A 1 220 ? 20.906 16.844 -9.809 1.00 90.38 220 THR A O 1
ATOM 1673 N N . SER A 1 221 ? 20.593 14.756 -9.069 1.00 90.44 221 SER A N 1
ATOM 1674 C CA . SER A 1 221 ? 21.908 14.267 -9.495 1.00 90.44 221 SER A CA 1
ATOM 1675 C C . SER A 1 221 ? 21.816 12.901 -10.169 1.00 90.44 221 SER A C 1
ATOM 1677 O O . SER A 1 221 ? 21.006 12.087 -9.768 1.00 90.44 221 SER A O 1
ATOM 1679 N N . ASN A 1 222 ? 22.663 12.615 -11.160 1.00 95.56 222 ASN A N 1
ATOM 1680 C CA . ASN A 1 222 ? 22.753 11.290 -11.797 1.00 95.56 222 ASN A CA 1
ATOM 1681 C C . ASN A 1 222 ? 21.421 10.747 -12.382 1.00 95.56 222 ASN A C 1
ATOM 1683 O O . ASN A 1 222 ? 20.931 9.707 -11.931 1.00 95.56 222 ASN A O 1
ATOM 1687 N N . PRO A 1 223 ? 20.825 11.424 -13.380 1.00 96.81 223 PRO A N 1
ATOM 1688 C CA . PRO A 1 223 ? 19.625 10.920 -14.041 1.00 96.81 223 PRO A CA 1
ATOM 1689 C C . PRO A 1 223 ? 19.903 9.600 -14.784 1.00 96.81 223 PRO A C 1
ATOM 1691 O O . PRO A 1 223 ? 21.028 9.396 -15.261 1.00 96.81 223 PRO A O 1
ATOM 1694 N N . PRO A 1 224 ? 18.899 8.715 -14.941 1.00 97.44 224 PRO A N 1
ATOM 1695 C CA . PRO A 1 224 ? 19.043 7.522 -15.766 1.00 97.44 224 PRO A CA 1
ATOM 1696 C C . PRO A 1 224 ? 19.458 7.857 -17.203 1.00 97.44 224 PRO A C 1
ATOM 1698 O O . PRO A 1 224 ? 19.102 8.902 -17.753 1.00 97.44 224 PRO A O 1
ATOM 1701 N N . SER A 1 225 ? 20.177 6.939 -17.854 1.00 95.00 225 SER A N 1
ATOM 1702 C CA . SER A 1 225 ? 20.601 7.121 -19.248 1.00 95.00 225 SER A CA 1
ATOM 1703 C C . SER A 1 225 ? 19.402 7.382 -20.169 1.00 95.00 225 SER A C 1
ATOM 1705 O O . SER A 1 225 ? 18.453 6.602 -20.189 1.00 95.00 225 SER A O 1
ATOM 1707 N N . GLY A 1 226 ? 19.458 8.475 -20.936 1.00 95.25 226 GLY A N 1
ATOM 1708 C CA . GLY A 1 226 ? 18.371 8.916 -21.819 1.00 95.25 226 GLY A CA 1
ATOM 1709 C C . GLY A 1 226 ? 17.453 9.983 -21.214 1.00 95.25 226 GLY A C 1
ATOM 1710 O O . GLY A 1 226 ? 16.716 10.618 -21.963 1.00 95.25 226 GLY A O 1
ATOM 1711 N N . TYR A 1 227 ? 17.556 10.245 -19.909 1.00 96.88 227 TYR A N 1
ATOM 1712 C CA . TYR A 1 227 ? 16.792 11.272 -19.202 1.00 96.88 227 TYR A CA 1
ATOM 1713 C C . TYR A 1 227 ? 17.717 12.370 -18.663 1.00 96.88 227 TYR A C 1
ATOM 1715 O O . TYR A 1 227 ? 18.928 12.191 -18.531 1.00 96.88 227 TYR A O 1
ATOM 1723 N N . THR A 1 228 ? 17.151 13.540 -18.366 1.00 95.62 228 THR A N 1
ATOM 1724 C CA . THR A 1 228 ? 17.903 14.725 -17.909 1.00 95.62 228 THR A CA 1
ATOM 1725 C C . THR A 1 228 ? 17.553 15.160 -16.485 1.00 95.62 228 THR A C 1
ATOM 1727 O O . THR A 1 228 ? 17.998 16.221 -16.053 1.00 95.62 228 THR A O 1
ATOM 1730 N N . TYR A 1 229 ? 16.747 14.378 -15.765 1.00 94.56 229 TYR A N 1
ATOM 1731 C CA . TYR A 1 229 ? 16.234 14.700 -14.433 1.00 94.56 229 TYR A CA 1
ATOM 1732 C C . TYR A 1 229 ? 16.151 13.455 -13.535 1.00 94.56 229 TYR A C 1
ATOM 1734 O O . TYR A 1 229 ? 16.175 12.317 -14.015 1.00 94.56 229 TYR A O 1
ATOM 1742 N N . GLY A 1 230 ? 16.013 13.685 -12.230 1.00 95.44 230 GLY A N 1
ATOM 1743 C CA . GLY A 1 230 ? 15.958 12.631 -11.228 1.00 95.44 230 GLY A CA 1
ATOM 1744 C C . GLY A 1 230 ? 17.327 12.062 -10.860 1.00 95.44 230 GLY A C 1
ATOM 1745 O O . GLY A 1 230 ? 18.369 12.479 -11.373 1.00 95.44 230 GLY A O 1
ATOM 1746 N N . THR A 1 231 ? 17.292 11.078 -9.970 1.00 97.50 231 THR A N 1
ATOM 1747 C CA . THR A 1 231 ? 18.442 10.315 -9.491 1.00 97.50 231 THR A CA 1
ATOM 1748 C C . THR A 1 231 ? 18.176 8.822 -9.612 1.00 97.50 231 THR A C 1
ATOM 1750 O O . THR A 1 231 ? 17.201 8.309 -9.068 1.00 97.50 231 THR A O 1
ATOM 1753 N N . GLU A 1 232 ? 19.043 8.118 -10.340 1.00 98.50 232 GLU A N 1
ATOM 1754 C CA . GLU A 1 232 ? 19.033 6.657 -10.401 1.00 98.50 232 GLU A CA 1
ATOM 1755 C C . GLU A 1 232 ? 19.892 6.064 -9.280 1.00 98.50 232 GLU A C 1
ATOM 1757 O O . GLU A 1 232 ? 21.074 6.398 -9.146 1.00 98.50 232 GLU A O 1
ATOM 1762 N N . TYR A 1 233 ? 19.313 5.120 -8.546 1.00 98.56 233 TYR A N 1
ATOM 1763 C CA . TYR A 1 233 ? 19.998 4.248 -7.607 1.00 98.56 233 TYR A CA 1
ATOM 1764 C C . TYR A 1 233 ? 19.986 2.819 -8.140 1.00 98.56 233 TYR A C 1
ATOM 1766 O O . TYR A 1 233 ? 18.951 2.258 -8.506 1.00 98.56 233 TYR A O 1
ATOM 1774 N N . THR A 1 234 ? 21.166 2.213 -8.192 1.00 98.44 234 THR A N 1
ATOM 1775 C CA . THR A 1 234 ? 21.326 0.801 -8.547 1.00 98.44 234 THR A CA 1
ATOM 1776 C C . THR A 1 234 ? 21.238 -0.068 -7.298 1.00 98.44 234 THR A C 1
ATOM 1778 O O . THR A 1 234 ? 21.474 0.417 -6.190 1.00 98.44 234 THR A O 1
ATOM 1781 N N . LYS A 1 235 ? 21.032 -1.378 -7.468 1.00 98.00 235 LYS A N 1
ATOM 1782 C CA . LYS A 1 235 ? 21.172 -2.355 -6.375 1.00 98.00 235 LYS A CA 1
ATOM 1783 C C . LYS A 1 235 ? 22.444 -2.155 -5.541 1.00 98.00 235 LYS A C 1
ATOM 1785 O O . LYS A 1 235 ? 22.388 -2.243 -4.325 1.00 98.00 235 LYS A O 1
ATOM 1790 N N . ALA A 1 236 ? 23.578 -1.847 -6.174 1.00 98.19 236 ALA A N 1
ATOM 1791 C CA . ALA A 1 236 ? 24.831 -1.630 -5.453 1.00 98.19 236 ALA A CA 1
ATOM 1792 C C . ALA A 1 236 ? 24.793 -0.385 -4.552 1.00 98.19 236 ALA A C 1
ATOM 1794 O O . ALA A 1 236 ? 25.434 -0.378 -3.507 1.00 98.19 236 ALA A O 1
ATOM 1795 N N . ASN A 1 237 ? 24.050 0.658 -4.939 1.00 97.88 237 ASN A N 1
ATOM 1796 C CA . ASN A 1 237 ? 23.836 1.818 -4.077 1.00 97.88 237 ASN A CA 1
ATOM 1797 C C . ASN A 1 237 ? 22.922 1.454 -2.906 1.00 97.88 237 ASN A C 1
ATOM 1799 O O . ASN A 1 237 ? 23.247 1.779 -1.772 1.00 97.88 237 ASN A O 1
ATOM 1803 N N . ILE A 1 238 ? 21.827 0.745 -3.181 1.00 98.06 238 ILE A N 1
ATOM 1804 C CA . ILE A 1 238 ? 20.825 0.342 -2.186 1.00 98.06 238 ILE A CA 1
ATOM 1805 C C . ILE A 1 238 ? 21.448 -0.591 -1.139 1.00 98.06 238 ILE A C 1
ATOM 1807 O O . ILE A 1 238 ? 21.433 -0.275 0.044 1.00 98.06 238 ILE A O 1
ATOM 1811 N N . ASP A 1 239 ? 22.116 -1.666 -1.569 1.00 97.12 239 ASP A N 1
ATOM 1812 C CA . ASP A 1 239 ? 22.805 -2.612 -0.675 1.00 97.12 239 ASP A CA 1
ATOM 1813 C C . ASP A 1 239 ? 23.919 -1.937 0.157 1.00 97.12 239 ASP A C 1
ATOM 1815 O O . ASP A 1 239 ? 24.297 -2.430 1.218 1.00 97.12 239 ASP A O 1
ATOM 1819 N N . ALA A 1 240 ? 24.478 -0.820 -0.324 1.00 97.31 240 ALA A N 1
ATOM 1820 C CA . ALA A 1 240 ? 25.501 -0.049 0.381 1.00 97.31 240 ALA A CA 1
ATOM 1821 C C . ALA A 1 240 ? 24.927 1.052 1.295 1.00 97.31 240 ALA A C 1
ATOM 1823 O O . ALA A 1 240 ? 25.711 1.807 1.876 1.00 97.31 240 ALA A O 1
ATOM 1824 N N . GLY A 1 241 ? 23.600 1.187 1.395 1.00 96.19 241 GLY A N 1
ATOM 1825 C CA . GLY A 1 241 ? 22.947 2.270 2.137 1.00 96.19 241 GLY A CA 1
ATOM 1826 C C . GLY A 1 241 ? 23.193 3.657 1.529 1.00 96.19 241 GLY A C 1
ATOM 1827 O O . GLY A 1 241 ? 23.270 4.656 2.235 1.00 96.19 241 GLY A O 1
ATOM 1828 N N . GLN A 1 242 ? 23.406 3.723 0.213 1.00 96.12 242 GLN A N 1
ATOM 1829 C CA . GLN A 1 242 ? 23.698 4.940 -0.552 1.00 96.12 242 GLN A CA 1
ATOM 1830 C C . GLN A 1 242 ? 22.491 5.385 -1.387 1.00 96.12 242 GLN A C 1
ATOM 1832 O O . GLN A 1 242 ? 22.650 5.885 -2.505 1.00 96.12 242 GLN A O 1
ATOM 1837 N N . CYS A 1 243 ? 21.288 5.173 -0.863 1.00 95.38 243 CYS A N 1
ATOM 1838 C CA . CYS A 1 243 ? 20.047 5.692 -1.411 1.00 95.38 243 CYS A CA 1
ATOM 1839 C C . CYS A 1 243 ? 19.563 6.833 -0.509 1.00 95.38 243 CYS A C 1
ATOM 1841 O O . CYS A 1 243 ? 19.492 6.674 0.703 1.00 95.38 243 CYS A O 1
ATOM 1843 N N . ASN A 1 244 ? 19.288 8.000 -1.094 1.00 92.88 244 ASN A N 1
ATOM 1844 C CA . ASN A 1 244 ? 18.771 9.159 -0.354 1.00 92.88 244 ASN A CA 1
ATOM 1845 C C . ASN A 1 244 ? 17.303 9.433 -0.693 1.00 92.88 244 ASN A C 1
ATOM 1847 O O . ASN A 1 244 ? 16.800 10.505 -0.360 1.00 92.88 244 ASN A O 1
ATOM 1851 N N . GLU A 1 245 ? 16.648 8.516 -1.407 1.00 91.69 245 GLU A N 1
ATOM 1852 C CA . GLU A 1 245 ? 15.210 8.604 -1.604 1.00 91.69 245 GLU A CA 1
ATOM 1853 C C . GLU A 1 245 ? 14.514 8.438 -0.247 1.00 91.69 245 GLU A C 1
ATOM 1855 O O . GLU A 1 245 ? 14.972 7.688 0.619 1.00 91.69 245 GLU A O 1
ATOM 1860 N N . ILE A 1 246 ? 13.459 9.224 -0.051 1.00 87.19 246 ILE A N 1
ATOM 1861 C CA . ILE A 1 246 ? 12.697 9.301 1.190 1.00 87.19 246 ILE A CA 1
ATOM 1862 C C . ILE A 1 246 ? 11.250 8.975 0.859 1.00 87.19 246 ILE A C 1
ATOM 1864 O O . ILE A 1 246 ? 10.624 9.697 0.083 1.00 87.19 246 ILE A O 1
ATOM 1868 N N . ASP A 1 247 ? 10.700 7.956 1.507 1.00 84.31 247 ASP A N 1
ATOM 1869 C CA . ASP A 1 247 ? 9.263 7.729 1.497 1.00 84.31 247 ASP A CA 1
ATOM 1870 C C . ASP A 1 247 ? 8.562 8.685 2.476 1.00 84.31 247 ASP A C 1
ATOM 1872 O O . ASP A 1 247 ? 9.042 8.971 3.575 1.00 84.31 247 ASP A O 1
ATOM 1876 N N . GLY A 1 248 ? 7.396 9.196 2.086 1.00 71.44 248 GLY A N 1
ATOM 1877 C CA . GLY A 1 248 ? 6.563 10.037 2.947 1.00 71.44 248 GLY A CA 1
ATOM 1878 C C . GLY A 1 248 ? 6.670 11.554 2.748 1.00 71.44 248 GLY A C 1
ATOM 1879 O O . GLY A 1 248 ? 5.845 12.274 3.313 1.00 71.44 248 GLY A O 1
ATOM 1880 N N . ASP A 1 249 ? 7.571 12.062 1.905 1.00 66.75 249 ASP A N 1
ATOM 1881 C CA . ASP A 1 249 ? 7.683 13.483 1.515 1.00 66.75 249 ASP A CA 1
ATOM 1882 C C . ASP A 1 249 ? 6.585 13.928 0.520 1.00 66.75 249 ASP A C 1
ATOM 1884 O O . ASP A 1 249 ? 6.837 14.552 -0.504 1.00 66.75 249 ASP A O 1
ATOM 1888 N N . GLY A 1 250 ? 5.327 13.623 0.851 1.00 61.03 250 GLY A N 1
ATOM 1889 C CA . GLY A 1 250 ? 4.145 13.843 0.006 1.00 61.03 250 GLY A CA 1
ATOM 1890 C C . GLY A 1 250 ? 3.380 12.555 -0.317 1.00 61.03 250 GLY A C 1
ATOM 1891 O O . GLY A 1 250 ? 2.224 12.622 -0.727 1.00 61.03 250 GLY A O 1
ATOM 1892 N N . GLY A 1 251 ? 3.999 11.394 -0.072 1.00 61.47 251 GLY A N 1
ATOM 1893 C CA . GLY A 1 251 ? 3.464 10.060 -0.372 1.00 61.47 251 GLY A CA 1
ATOM 1894 C C . GLY A 1 251 ? 2.843 9.263 0.776 1.00 61.47 251 GLY A C 1
ATOM 1895 O O . GLY A 1 251 ? 2.141 8.285 0.539 1.00 61.47 251 GLY A O 1
ATOM 1896 N N . PHE A 1 252 ? 3.101 9.658 2.025 1.00 75.88 252 PHE A N 1
ATOM 1897 C CA . PHE A 1 252 ? 2.587 9.015 3.247 1.00 75.88 252 PHE A CA 1
ATOM 1898 C C . PHE A 1 252 ? 2.755 7.479 3.335 1.00 75.88 252 PHE A C 1
ATOM 1900 O O . PHE A 1 252 ? 1.952 6.823 4.000 1.00 75.88 252 PHE A O 1
ATOM 1907 N N . GLY A 1 253 ? 3.768 6.889 2.688 1.00 88.88 253 GLY A N 1
ATOM 1908 C CA . GLY A 1 253 ? 3.976 5.437 2.698 1.00 88.88 253 GLY A CA 1
ATOM 1909 C C . GLY A 1 253 ? 3.157 4.649 1.672 1.00 88.88 253 GLY A C 1
ATOM 1910 O O . GLY A 1 253 ? 3.109 3.418 1.744 1.00 88.88 253 GLY A O 1
ATOM 1911 N N . HIS A 1 254 ? 2.472 5.325 0.742 1.00 92.88 254 HIS A N 1
ATOM 1912 C CA . HIS A 1 254 ? 1.588 4.670 -0.223 1.00 92.88 254 HIS A CA 1
ATOM 1913 C C . HIS A 1 254 ? 2.353 3.699 -1.134 1.00 92.88 254 HIS A C 1
ATOM 1915 O O . HIS A 1 254 ? 1.986 2.524 -1.213 1.00 92.88 254 HIS A O 1
ATOM 1921 N N . GLY A 1 255 ? 3.461 4.139 -1.738 1.00 95.00 255 GLY A N 1
ATOM 1922 C CA . GLY A 1 255 ? 4.284 3.287 -2.598 1.00 95.00 255 GLY A CA 1
ATOM 1923 C C . GLY A 1 255 ? 4.892 2.080 -1.877 1.00 95.00 255 GLY A C 1
ATOM 1924 O O . GLY A 1 255 ? 4.887 0.975 -2.430 1.00 95.00 255 GLY A O 1
ATOM 1925 N N . THR A 1 256 ? 5.300 2.229 -0.613 1.00 96.38 256 THR A N 1
ATOM 1926 C CA . THR A 1 256 ? 5.706 1.102 0.245 1.00 96.38 256 THR A CA 1
ATOM 1927 C C . THR A 1 256 ? 4.579 0.095 0.430 1.00 96.38 256 THR A C 1
ATOM 1929 O O . THR A 1 256 ? 4.767 -1.097 0.191 1.00 96.38 256 THR A O 1
ATOM 1932 N N . HIS A 1 257 ? 3.381 0.554 0.797 1.00 95.06 257 HIS A N 1
ATOM 1933 C CA . HIS A 1 257 ? 2.231 -0.327 1.007 1.00 95.06 257 HIS A CA 1
ATOM 1934 C C . HIS A 1 257 ? 1.821 -1.070 -0.280 1.00 95.06 257 HIS A C 1
ATOM 1936 O O . HIS A 1 257 ? 1.530 -2.273 -0.260 1.00 95.06 257 HIS A O 1
ATOM 1942 N N . VAL A 1 258 ? 1.824 -0.368 -1.417 1.00 96.31 258 VAL A N 1
ATOM 1943 C CA . VAL A 1 258 ? 1.550 -0.937 -2.745 1.00 96.31 258 VAL A CA 1
ATOM 1944 C C . VAL A 1 258 ? 2.591 -1.996 -3.108 1.00 96.31 258 VAL A C 1
ATOM 1946 O O . VAL A 1 258 ? 2.227 -3.108 -3.498 1.00 96.31 258 VAL A O 1
ATOM 1949 N N . THR A 1 259 ? 3.876 -1.693 -2.918 1.00 98.25 259 THR A N 1
ATOM 1950 C CA . THR A 1 259 ? 4.968 -2.629 -3.221 1.00 98.25 259 THR A CA 1
ATOM 1951 C C . THR A 1 259 ? 4.931 -3.846 -2.303 1.00 98.25 259 THR A C 1
ATOM 1953 O O . THR A 1 259 ? 5.094 -4.966 -2.780 1.00 98.25 259 THR A O 1
ATOM 1956 N N . GLY A 1 260 ? 4.630 -3.669 -1.012 1.00 97.25 260 GLY A N 1
ATOM 1957 C CA . GLY A 1 260 ? 4.443 -4.773 -0.067 1.00 97.25 260 GLY A CA 1
ATOM 1958 C C . GLY A 1 260 ? 3.309 -5.709 -0.490 1.00 97.25 260 GLY A C 1
ATOM 1959 O O . GLY A 1 260 ? 3.481 -6.926 -0.516 1.00 97.25 260 GLY A O 1
ATOM 1960 N N . THR A 1 261 ? 2.180 -5.152 -0.939 1.00 96.94 261 THR A N 1
ATOM 1961 C CA . THR A 1 261 ? 1.052 -5.945 -1.458 1.00 96.94 261 THR A CA 1
ATOM 1962 C C . THR A 1 261 ? 1.443 -6.745 -2.704 1.00 96.94 261 THR A C 1
ATOM 1964 O O . THR A 1 261 ? 1.114 -7.929 -2.822 1.00 96.94 261 THR A O 1
ATOM 1967 N N . ALA A 1 262 ? 2.153 -6.119 -3.644 1.00 97.69 262 ALA A N 1
ATOM 1968 C CA . ALA A 1 262 ? 2.532 -6.764 -4.894 1.00 97.69 262 ALA A CA 1
ATOM 1969 C C . ALA A 1 262 ? 3.644 -7.804 -4.700 1.00 97.69 262 ALA A C 1
ATOM 1971 O O . ALA A 1 262 ? 3.543 -8.906 -5.235 1.00 97.69 262 ALA A O 1
ATOM 1972 N N . ALA A 1 263 ? 4.677 -7.473 -3.926 1.00 98.06 263 ALA A N 1
ATOM 1973 C CA . ALA A 1 263 ? 5.949 -8.182 -3.946 1.00 98.06 263 ALA A CA 1
ATOM 1974 C C . ALA A 1 263 ? 6.580 -8.433 -2.571 1.00 98.06 263 ALA A C 1
ATOM 1976 O O . ALA A 1 263 ? 7.649 -9.025 -2.552 1.00 98.06 263 ALA A O 1
ATOM 1977 N N . GLY A 1 264 ? 5.990 -8.026 -1.440 1.00 97.62 264 GLY A N 1
ATOM 1978 C CA . GLY A 1 264 ? 6.585 -8.201 -0.103 1.00 97.62 264 GLY A CA 1
ATOM 1979 C C . GLY A 1 264 ? 6.952 -9.658 0.210 1.00 97.62 264 GLY A C 1
ATOM 1980 O O . GLY A 1 264 ? 6.166 -10.569 -0.051 1.00 97.62 264 GLY A O 1
ATOM 1981 N N . SER A 1 265 ? 8.153 -9.895 0.742 1.00 97.00 265 SER A N 1
ATOM 1982 C CA . SER A 1 265 ? 8.668 -11.248 1.011 1.00 97.00 265 SER A CA 1
ATOM 1983 C C . SER A 1 265 ? 8.054 -11.871 2.267 1.00 97.00 265 SER A C 1
ATOM 1985 O O . SER A 1 265 ? 8.071 -13.094 2.414 1.00 97.00 265 SER A O 1
ATOM 1987 N N . GLY A 1 266 ? 7.496 -11.044 3.158 1.00 95.00 266 GLY A N 1
ATOM 1988 C CA . GLY A 1 266 ? 6.992 -11.448 4.468 1.00 95.00 266 GLY A CA 1
ATOM 1989 C C . GLY A 1 266 ? 8.091 -11.795 5.469 1.00 95.00 266 GLY A C 1
ATOM 1990 O O . GLY A 1 266 ? 7.823 -12.499 6.445 1.00 95.00 266 GLY A O 1
ATOM 1991 N N . ILE A 1 267 ? 9.325 -11.338 5.228 1.00 95.94 267 ILE A N 1
ATOM 1992 C CA . ILE A 1 267 ? 10.432 -11.465 6.183 1.00 95.94 267 ILE A CA 1
ATOM 1993 C C . ILE A 1 267 ? 10.106 -10.684 7.458 1.00 95.94 267 ILE A C 1
ATOM 1995 O O . ILE A 1 267 ? 10.301 -11.215 8.551 1.00 95.94 267 ILE A O 1
ATOM 1999 N N . GLY A 1 268 ? 9.545 -9.480 7.329 1.00 90.44 268 GLY A N 1
ATOM 2000 C CA . GLY A 1 268 ? 9.194 -8.656 8.480 1.00 90.44 268 GLY A CA 1
ATOM 2001 C C . GLY A 1 268 ? 7.947 -9.121 9.208 1.00 90.44 268 GLY A C 1
ATOM 2002 O O . GLY A 1 268 ? 7.817 -8.925 10.420 1.00 90.44 268 GLY A O 1
ATOM 2003 N N . HIS A 1 269 ? 7.043 -9.813 8.510 1.00 91.69 269 HIS A N 1
ATOM 2004 C CA . HIS A 1 269 ? 5.961 -10.536 9.161 1.00 91.69 269 HIS A CA 1
ATOM 2005 C C . HIS A 1 269 ? 5.396 -11.669 8.281 1.00 91.69 269 HIS A C 1
ATOM 2007 O O . HIS A 1 269 ? 4.859 -11.400 7.205 1.00 91.69 269 HIS A O 1
ATOM 2013 N N . PRO A 1 270 ? 5.379 -12.932 8.748 1.00 89.75 270 PRO A N 1
ATOM 2014 C CA . PRO A 1 270 ? 5.000 -14.085 7.919 1.00 89.75 270 PRO A CA 1
ATOM 2015 C C . PRO A 1 270 ? 3.521 -14.109 7.499 1.00 89.75 270 PRO A C 1
ATOM 2017 O O . PRO A 1 270 ? 3.160 -14.800 6.542 1.00 89.75 270 PRO A O 1
ATOM 2020 N N . ASP A 1 271 ? 2.660 -13.361 8.194 1.00 88.56 271 ASP A N 1
ATOM 2021 C CA . ASP A 1 271 ? 1.246 -13.218 7.818 1.00 88.56 271 ASP A CA 1
ATOM 2022 C C . ASP A 1 271 ? 1.030 -12.200 6.679 1.00 88.56 271 ASP A C 1
ATOM 2024 O O . ASP A 1 271 ? -0.009 -12.234 6.022 1.00 88.56 271 ASP A O 1
ATOM 2028 N N . TYR A 1 272 ? 2.007 -11.327 6.401 1.00 91.75 272 TYR A N 1
ATOM 2029 C CA . TYR A 1 272 ? 1.916 -10.267 5.391 1.00 91.75 272 TYR A CA 1
ATOM 2030 C C . TYR A 1 272 ? 2.893 -10.530 4.246 1.00 91.75 272 TYR A C 1
ATOM 2032 O O . TYR A 1 272 ? 3.942 -9.912 4.130 1.00 91.75 272 TYR A O 1
ATOM 2040 N N . VAL A 1 273 ? 2.532 -11.476 3.383 1.00 94.12 273 VAL A N 1
ATOM 2041 C CA . VAL A 1 273 ? 3.312 -11.810 2.184 1.00 94.12 273 VAL A CA 1
ATOM 2042 C C . VAL A 1 273 ? 2.602 -11.265 0.951 1.00 94.12 273 VAL A C 1
ATOM 2044 O O . VAL A 1 273 ? 1.397 -11.488 0.781 1.00 94.12 273 VAL A O 1
ATOM 2047 N N . GLY A 1 274 ? 3.356 -10.614 0.071 1.00 95.75 274 GLY A N 1
ATOM 2048 C CA . GLY A 1 274 ? 2.875 -10.135 -1.217 1.00 95.75 274 GLY A CA 1
ATOM 2049 C C . GLY A 1 274 ? 2.504 -11.261 -2.185 1.00 95.75 274 GLY A C 1
ATOM 2050 O O . GLY A 1 274 ? 2.669 -12.457 -1.920 1.00 95.75 274 GLY A O 1
ATOM 2051 N N . ILE A 1 275 ? 1.978 -10.877 -3.347 1.00 97.00 275 ILE A N 1
ATOM 2052 C CA . ILE A 1 275 ? 1.555 -11.830 -4.384 1.00 97.00 275 ILE A CA 1
ATOM 2053 C C . ILE A 1 275 ? 2.746 -12.455 -5.121 1.00 97.00 275 ILE A C 1
ATOM 2055 O O . ILE A 1 275 ? 2.692 -13.635 -5.463 1.00 97.00 275 ILE A O 1
ATOM 2059 N N . ALA A 1 276 ? 3.820 -11.700 -5.332 1.00 97.62 276 ALA A N 1
ATOM 2060 C CA . ALA A 1 276 ? 5.044 -12.132 -5.997 1.00 97.62 276 ALA A CA 1
ATOM 2061 C C . ALA A 1 276 ? 6.262 -11.989 -5.055 1.00 97.62 276 ALA A C 1
ATOM 2063 O O . ALA A 1 276 ? 7.129 -11.147 -5.282 1.00 97.62 276 ALA A O 1
ATOM 2064 N N . PRO A 1 277 ? 6.335 -12.769 -3.959 1.00 97.19 277 PRO A N 1
ATOM 2065 C CA . PRO A 1 277 ? 7.366 -12.599 -2.929 1.00 97.19 277 PRO A CA 1
ATOM 2066 C C . PRO A 1 277 ? 8.793 -12.914 -3.400 1.00 97.19 277 PRO A C 1
ATOM 2068 O O . PRO A 1 277 ? 9.744 -12.579 -2.701 1.00 97.19 277 PRO A O 1
ATOM 2071 N N . GLU A 1 278 ? 8.958 -13.546 -4.565 1.00 97.94 278 GLU A N 1
ATOM 2072 C CA . GLU A 1 278 ? 10.262 -13.884 -5.150 1.00 97.94 278 GLU A CA 1
ATOM 2073 C C . GLU A 1 278 ? 10.543 -13.113 -6.452 1.00 97.94 278 GLU A C 1
ATOM 2075 O O . GLU A 1 278 ? 11.424 -13.493 -7.216 1.00 97.94 278 GLU A O 1
ATOM 2080 N N . SER A 1 279 ? 9.820 -12.022 -6.732 1.00 98.56 279 SER A N 1
ATOM 2081 C CA . SER A 1 279 ? 10.140 -11.148 -7.869 1.00 98.56 279 SER A CA 1
ATOM 2082 C C . SER A 1 279 ? 11.305 -10.203 -7.575 1.00 98.56 279 SER A C 1
ATOM 2084 O O . SER A 1 279 ? 11.472 -9.738 -6.442 1.00 98.56 279 SER A O 1
ATOM 2086 N N . ASP A 1 280 ? 12.028 -9.825 -8.629 1.00 98.81 280 ASP A N 1
ATOM 2087 C CA . ASP A 1 280 ? 12.865 -8.624 -8.632 1.00 98.81 280 ASP A CA 1
ATOM 2088 C C . ASP A 1 280 ? 11.970 -7.368 -8.626 1.00 98.81 280 ASP A C 1
ATOM 2090 O O . ASP A 1 280 ? 10.897 -7.359 -9.233 1.00 98.81 280 ASP A O 1
ATOM 2094 N N . ILE A 1 281 ? 12.409 -6.290 -7.972 1.00 98.94 281 ILE A N 1
ATOM 2095 C CA . ILE A 1 281 ? 11.653 -5.032 -7.880 1.00 98.94 281 ILE A CA 1
ATOM 2096 C C . ILE A 1 281 ? 12.376 -3.936 -8.667 1.00 98.94 281 ILE A C 1
ATOM 2098 O O . ILE A 1 281 ? 13.588 -3.751 -8.530 1.00 98.94 281 ILE A O 1
ATOM 2102 N N . ILE A 1 282 ? 11.633 -3.176 -9.472 1.00 98.94 282 ILE A N 1
ATOM 2103 C CA . ILE A 1 282 ? 12.092 -1.886 -10.002 1.00 98.94 282 ILE A CA 1
ATOM 2104 C C . ILE A 1 282 ? 11.085 -0.824 -9.585 1.00 98.94 282 ILE A C 1
ATOM 21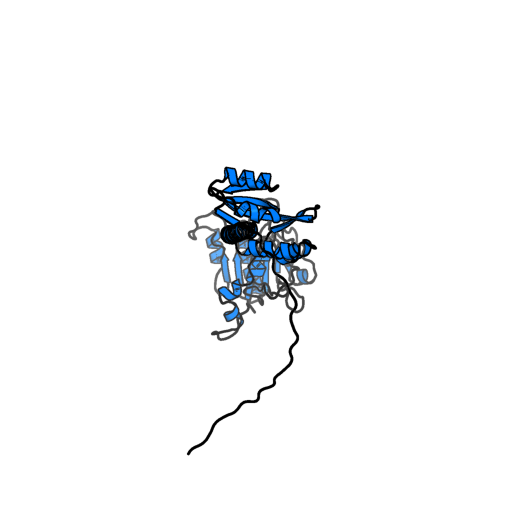06 O O . ILE A 1 282 ? 9.904 -0.919 -9.915 1.00 98.94 282 ILE A O 1
ATOM 2110 N N . PHE A 1 283 ? 11.563 0.191 -8.873 1.00 98.81 283 PHE A N 1
ATOM 2111 C CA . PHE A 1 283 ? 10.713 1.236 -8.320 1.00 98.81 283 PHE A CA 1
ATOM 2112 C C . PHE A 1 283 ? 10.986 2.588 -8.984 1.00 98.81 283 PHE A C 1
ATOM 2114 O O . PHE A 1 283 ? 12.131 2.938 -9.276 1.00 98.81 283 PHE A O 1
ATOM 2121 N N . VAL A 1 284 ? 9.932 3.363 -9.215 1.00 98.19 284 VAL A N 1
ATOM 2122 C CA . VAL A 1 284 ? 10.001 4.749 -9.674 1.00 98.19 284 VAL A CA 1
ATOM 2123 C C . VAL A 1 284 ? 9.202 5.613 -8.710 1.00 98.19 284 VAL A C 1
ATOM 2125 O O . VAL A 1 284 ? 7.986 5.469 -8.597 1.00 98.19 284 VAL A O 1
ATOM 2128 N N . LYS A 1 285 ? 9.873 6.554 -8.051 1.00 95.12 285 LYS A N 1
ATOM 2129 C CA . LYS A 1 285 ? 9.197 7.632 -7.338 1.00 95.12 285 LYS A CA 1
ATOM 2130 C C . LYS A 1 285 ? 8.810 8.703 -8.350 1.00 95.12 285 LYS A C 1
ATOM 2132 O O . LYS A 1 285 ? 9.657 9.455 -8.831 1.00 95.12 285 LYS A O 1
ATOM 2137 N N . GLY A 1 286 ? 7.529 8.709 -8.710 1.00 92.31 286 GLY A N 1
ATOM 2138 C CA . GLY A 1 286 ? 6.978 9.527 -9.793 1.00 92.31 286 GLY A CA 1
ATOM 2139 C C . GLY A 1 286 ? 6.585 10.950 -9.387 1.00 92.31 286 GLY A C 1
ATOM 2140 O O . GLY A 1 286 ? 6.265 11.761 -10.254 1.00 92.31 286 GLY A O 1
ATOM 2141 N N . ILE A 1 287 ? 6.610 11.275 -8.090 1.00 87.69 287 ILE A N 1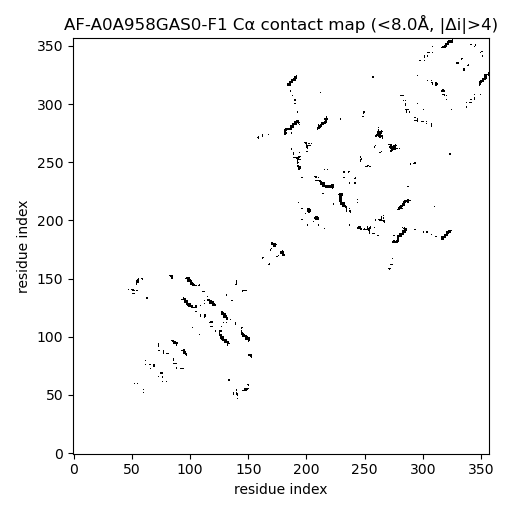
ATOM 2142 C CA . ILE A 1 287 ? 6.348 12.634 -7.601 1.00 87.69 287 ILE A CA 1
ATOM 2143 C C . ILE A 1 287 ? 7.619 13.462 -7.799 1.00 87.69 287 ILE A C 1
ATOM 2145 O O . ILE A 1 287 ? 8.555 13.383 -7.006 1.00 87.69 287 ILE A O 1
ATOM 2149 N N . ARG A 1 288 ? 7.670 14.240 -8.886 1.00 83.44 288 ARG A N 1
ATOM 2150 C CA . ARG A 1 288 ? 8.842 15.065 -9.225 1.00 83.44 288 ARG A CA 1
ATOM 2151 C C . ARG A 1 288 ? 8.975 16.320 -8.354 1.00 83.44 288 ARG A C 1
ATOM 2153 O O . ARG A 1 288 ? 10.095 16.732 -8.067 1.00 83.44 288 ARG A O 1
ATOM 2160 N N . ASP A 1 289 ? 7.867 16.946 -7.959 1.00 76.69 289 ASP A N 1
ATOM 2161 C CA . ASP A 1 289 ? 7.870 18.157 -7.128 1.00 76.69 289 ASP A CA 1
ATOM 2162 C C . ASP A 1 289 ? 7.043 17.964 -5.854 1.00 76.69 289 ASP A C 1
ATOM 2164 O O . ASP A 1 289 ? 5.815 18.061 -5.849 1.00 76.69 289 ASP A O 1
ATOM 2168 N N . HIS A 1 290 ? 7.751 17.756 -4.746 1.00 64.31 290 HIS A N 1
ATOM 2169 C CA . HIS A 1 290 ? 7.173 17.569 -3.410 1.00 64.31 290 HIS A CA 1
ATOM 2170 C C . HIS A 1 290 ? 6.401 18.785 -2.901 1.00 64.31 290 HIS A C 1
ATOM 2172 O O . HIS A 1 290 ? 5.597 18.667 -1.978 1.00 64.31 290 HIS A O 1
ATOM 2178 N N . ASN A 1 291 ? 6.616 19.964 -3.496 1.00 62.22 291 ASN A N 1
ATOM 2179 C CA . ASN A 1 291 ? 5.946 21.197 -3.090 1.00 62.22 291 ASN A CA 1
ATOM 2180 C C . ASN A 1 291 ? 4.638 21.459 -3.854 1.00 62.22 291 ASN A C 1
ATOM 2182 O O . ASN A 1 291 ? 3.897 22.369 -3.472 1.00 62.22 291 ASN A O 1
ATOM 2186 N N . SER A 1 292 ? 4.317 20.687 -4.899 1.00 55.84 292 SER A N 1
ATOM 2187 C CA . SER A 1 292 ? 3.070 20.823 -5.661 1.00 55.84 292 SER A CA 1
ATOM 2188 C C . SER A 1 292 ? 2.124 19.644 -5.428 1.00 55.84 292 SER A C 1
ATOM 2190 O O . SER A 1 292 ? 1.983 18.762 -6.259 1.00 55.84 292 SER A O 1
ATOM 2192 N N . ASN A 1 293 ? 1.422 19.640 -4.290 1.00 58.53 293 ASN A N 1
ATOM 2193 C CA . ASN A 1 293 ? 0.277 18.758 -3.988 1.00 58.53 293 ASN A CA 1
ATOM 2194 C C . ASN A 1 293 ? 0.414 17.244 -4.332 1.00 58.53 293 ASN A C 1
ATOM 2196 O O . ASN A 1 293 ? -0.609 16.569 -4.418 1.00 58.53 293 ASN A O 1
ATOM 2200 N N . GLY A 1 294 ? 1.627 16.694 -4.484 1.00 66.88 294 GLY A N 1
ATOM 2201 C CA . GLY A 1 294 ? 1.883 15.249 -4.568 1.00 66.88 294 GLY A CA 1
ATOM 2202 C C . GLY A 1 294 ? 1.221 14.518 -5.745 1.00 66.88 294 GLY A C 1
ATOM 2203 O O . GLY A 1 294 ? 0.625 13.463 -5.546 1.00 66.88 294 GLY A O 1
ATOM 2204 N N . GLY A 1 295 ? 1.282 15.074 -6.960 1.00 79.94 295 GLY A N 1
ATOM 2205 C CA . GLY A 1 295 ? 0.688 14.467 -8.159 1.00 79.94 295 GLY A CA 1
ATOM 2206 C C . GLY A 1 295 ? 1.679 13.730 -9.068 1.00 79.94 295 GLY A C 1
ATOM 2207 O O . GLY A 1 295 ? 2.883 13.974 -9.030 1.00 79.94 295 GLY A O 1
ATOM 2208 N N . PHE A 1 296 ? 1.139 12.884 -9.947 1.00 88.94 296 PHE A N 1
ATOM 2209 C CA . PHE A 1 296 ? 1.870 12.224 -11.030 1.00 88.94 296 PHE A CA 1
ATOM 2210 C C . PHE A 1 296 ? 1.487 12.870 -12.363 1.00 88.94 296 PHE A C 1
ATOM 2212 O O . PHE A 1 296 ? 0.313 12.865 -12.730 1.00 88.94 296 PHE A O 1
ATOM 2219 N N . ALA A 1 297 ? 2.448 13.452 -13.081 1.00 90.62 297 ALA A N 1
ATOM 2220 C CA . ALA A 1 297 ? 2.186 13.993 -14.412 1.00 90.62 297 ALA A CA 1
ATOM 2221 C C . ALA A 1 297 ? 2.192 12.871 -15.464 1.00 90.62 297 ALA A C 1
ATOM 2223 O O . ALA A 1 297 ? 3.059 12.003 -15.421 1.00 90.62 297 ALA A O 1
ATOM 2224 N N . ASP A 1 298 ? 1.289 12.922 -16.449 1.00 92.75 298 ASP A N 1
ATOM 2225 C CA . ASP A 1 298 ? 1.153 11.894 -17.498 1.00 92.75 298 ASP A CA 1
ATOM 2226 C C . ASP A 1 298 ? 2.488 11.536 -18.173 1.00 92.75 298 ASP A C 1
ATOM 2228 O O . ASP A 1 298 ? 2.809 10.364 -18.360 1.00 92.75 298 ASP A O 1
ATOM 2232 N N . GLY A 1 299 ? 3.295 12.550 -18.510 1.00 93.88 299 GLY A N 1
ATOM 2233 C CA . GLY A 1 299 ? 4.613 12.346 -19.120 1.00 93.88 299 GLY A CA 1
ATOM 2234 C C . GLY A 1 299 ? 5.593 11.621 -18.198 1.00 93.88 299 GLY A C 1
ATOM 2235 O O . GLY A 1 299 ? 6.344 10.765 -18.652 1.00 93.88 299 GLY A O 1
ATOM 2236 N N . ASP A 1 300 ? 5.533 11.904 -16.899 1.00 94.44 300 ASP A N 1
ATOM 2237 C CA . ASP A 1 300 ? 6.397 11.295 -15.888 1.00 94.44 300 ASP A CA 1
ATOM 2238 C C . ASP A 1 300 ? 6.001 9.829 -15.675 1.00 94.44 300 ASP A C 1
ATOM 2240 O O . ASP A 1 300 ? 6.860 8.956 -15.552 1.00 94.44 300 ASP A O 1
ATOM 2244 N N . VAL A 1 301 ? 4.698 9.531 -15.730 1.00 96.19 301 VAL A N 1
ATOM 2245 C CA . VAL A 1 301 ? 4.196 8.154 -15.681 1.00 96.19 301 VAL A CA 1
ATOM 2246 C C . VAL A 1 301 ? 4.661 7.349 -16.895 1.00 96.19 301 VAL A C 1
ATOM 2248 O O . VAL A 1 301 ? 5.154 6.229 -16.739 1.00 96.19 301 VAL A O 1
ATOM 2251 N N . VAL A 1 302 ? 4.555 7.916 -18.102 1.00 97.75 302 VAL A N 1
ATOM 2252 C CA . VAL A 1 302 ? 5.041 7.276 -19.336 1.00 97.75 302 VAL A CA 1
ATOM 2253 C C . VAL A 1 302 ? 6.552 7.040 -19.269 1.00 97.75 302 VAL A C 1
ATOM 2255 O O . VAL A 1 302 ? 7.010 5.929 -19.551 1.00 97.75 302 VAL A O 1
ATOM 2258 N N . ASP A 1 303 ? 7.322 8.045 -18.847 1.00 98.31 303 ASP A N 1
ATOM 2259 C CA . ASP A 1 303 ? 8.775 7.953 -18.705 1.00 98.31 303 ASP A CA 1
ATOM 2260 C C . ASP A 1 303 ? 9.177 6.863 -17.707 1.00 98.31 303 ASP A C 1
ATOM 2262 O O . ASP A 1 303 ? 10.050 6.043 -18.002 1.00 98.31 303 ASP A O 1
ATOM 2266 N N . GLY A 1 304 ? 8.517 6.805 -16.549 1.00 98.44 304 GLY A N 1
ATOM 2267 C CA . GLY A 1 304 ? 8.776 5.788 -15.538 1.00 98.44 304 GLY A CA 1
ATOM 2268 C C . GLY A 1 304 ? 8.393 4.375 -15.992 1.00 98.44 304 GLY A C 1
ATOM 2269 O O . GLY A 1 304 ? 9.146 3.430 -15.749 1.00 98.44 304 GLY A O 1
ATOM 2270 N N . CYS A 1 305 ? 7.292 4.214 -16.734 1.00 98.69 305 CYS A N 1
ATOM 2271 C CA . CYS A 1 305 ? 6.930 2.924 -17.330 1.00 98.69 305 CYS A CA 1
ATOM 2272 C C . CYS A 1 305 ? 7.974 2.459 -18.355 1.00 98.69 305 CYS A C 1
ATOM 2274 O O . CYS A 1 305 ? 8.416 1.306 -18.330 1.00 98.69 305 CYS A O 1
ATOM 2276 N N . ALA A 1 306 ? 8.407 3.364 -19.237 1.00 98.69 306 ALA A N 1
ATOM 2277 C CA . ALA A 1 306 ? 9.448 3.079 -20.217 1.00 98.69 306 ALA A CA 1
ATOM 2278 C C . ALA A 1 306 ? 10.766 2.691 -19.531 1.00 98.69 306 ALA A C 1
ATOM 2280 O O . ALA A 1 306 ? 11.403 1.709 -19.920 1.00 98.69 306 ALA A O 1
ATOM 2281 N N . TYR A 1 307 ? 11.146 3.415 -18.477 1.00 98.81 307 TYR A N 1
ATOM 2282 C CA . TYR A 1 307 ? 12.314 3.120 -17.658 1.00 98.81 307 TYR A CA 1
ATOM 2283 C C . TYR A 1 307 ? 12.274 1.698 -17.077 1.00 98.81 307 TYR A C 1
ATOM 2285 O O . TYR A 1 307 ? 13.214 0.927 -17.293 1.00 98.81 307 TYR A O 1
ATOM 2293 N N . ILE A 1 308 ? 11.174 1.321 -16.413 1.00 98.88 308 ILE A N 1
ATOM 2294 C CA . ILE A 1 308 ? 11.012 -0.013 -15.818 1.00 98.88 308 ILE A CA 1
ATOM 2295 C C . ILE A 1 308 ? 11.143 -1.102 -16.887 1.00 98.88 308 ILE A C 1
ATOM 2297 O O . ILE A 1 308 ? 11.940 -2.031 -16.729 1.00 98.88 308 ILE A O 1
ATOM 2301 N N . PHE A 1 309 ? 10.414 -0.983 -18.002 1.00 98.81 309 PHE A N 1
ATOM 2302 C CA . PHE A 1 309 ? 10.474 -1.982 -19.070 1.00 98.81 309 PHE A CA 1
ATOM 2303 C C . PHE A 1 309 ? 11.860 -2.089 -19.707 1.00 98.81 309 PHE A C 1
ATOM 2305 O O . PHE A 1 309 ? 12.291 -3.194 -20.039 1.00 98.81 309 PHE A O 1
ATOM 2312 N N . ASN A 1 310 ? 12.570 -0.972 -19.870 1.00 98.56 310 ASN A N 1
ATOM 2313 C CA . ASN A 1 310 ? 13.922 -0.972 -20.419 1.00 98.56 310 ASN A CA 1
ATOM 2314 C C . ASN A 1 310 ? 14.916 -1.659 -19.474 1.00 98.56 310 ASN A C 1
ATOM 2316 O O . ASN A 1 310 ? 15.737 -2.453 -19.934 1.00 98.56 310 ASN A O 1
ATOM 2320 N N . LYS A 1 311 ? 14.835 -1.409 -18.161 1.00 98.75 311 LYS A N 1
ATOM 2321 C CA . LYS A 1 311 ? 15.690 -2.083 -17.170 1.00 98.75 311 LYS A CA 1
ATOM 2322 C C . LYS A 1 311 ? 15.391 -3.579 -17.087 1.00 98.75 311 LYS A C 1
ATOM 2324 O O . LYS A 1 311 ? 16.322 -4.378 -17.164 1.00 98.75 311 LYS A O 1
ATOM 2329 N N . ALA A 1 312 ? 14.116 -3.967 -17.049 1.00 98.62 312 ALA A N 1
ATOM 2330 C CA . ALA A 1 312 ? 13.719 -5.375 -17.083 1.00 98.62 312 ALA A CA 1
ATOM 2331 C C . ALA A 1 312 ? 14.231 -6.084 -18.350 1.00 98.62 312 ALA A C 1
ATOM 2333 O O . ALA A 1 312 ? 14.806 -7.170 -18.277 1.00 98.62 312 ALA A O 1
ATOM 2334 N N . GLN A 1 313 ? 14.138 -5.429 -19.513 1.00 98.19 313 GLN A N 1
ATOM 2335 C CA . GLN A 1 313 ? 14.685 -5.958 -20.763 1.00 98.19 313 GLN A CA 1
ATOM 2336 C C . GLN A 1 313 ? 16.212 -6.121 -20.719 1.00 98.19 313 GLN A C 1
ATOM 2338 O O . GLN A 1 313 ? 16.723 -7.133 -21.195 1.00 98.19 313 GLN A O 1
ATOM 2343 N N . GLN A 1 314 ? 16.949 -5.165 -20.142 1.00 98.00 314 GLN A N 1
ATOM 2344 C CA . GLN A 1 314 ? 18.406 -5.275 -19.952 1.00 98.00 314 GLN A CA 1
ATOM 2345 C C . GLN A 1 314 ? 18.784 -6.448 -19.039 1.00 98.00 314 GLN A C 1
ATOM 2347 O O . GLN A 1 314 ? 19.842 -7.050 -19.214 1.00 98.00 314 GLN A O 1
ATOM 2352 N N . MET A 1 315 ? 17.907 -6.793 -18.097 1.00 98.06 315 MET A N 1
ATOM 2353 C CA . MET A 1 315 ? 18.040 -7.956 -17.219 1.00 98.06 315 MET A CA 1
ATOM 2354 C C . MET A 1 315 ? 17.559 -9.262 -17.875 1.00 98.06 315 MET A C 1
ATOM 2356 O O . MET A 1 315 ? 17.744 -10.332 -17.302 1.00 98.06 315 MET A O 1
ATOM 2360 N N . GLY A 1 316 ? 16.966 -9.198 -19.073 1.00 98.25 316 GLY A N 1
ATOM 2361 C CA . GLY A 1 316 ? 16.413 -10.357 -19.773 1.00 98.25 316 GLY A CA 1
ATOM 2362 C C . GLY A 1 316 ? 15.122 -10.903 -19.154 1.00 98.25 316 GLY A C 1
ATOM 2363 O O . GLY A 1 316 ? 14.816 -12.076 -19.353 1.00 98.25 316 GLY A O 1
ATOM 2364 N N . GLN A 1 317 ? 14.377 -10.079 -18.411 1.00 98.56 317 GLN A N 1
ATOM 2365 C CA . GLN A 1 317 ? 13.178 -10.481 -17.672 1.00 98.56 317 GLN A CA 1
ATOM 2366 C C . GLN A 1 317 ? 11.906 -9.810 -18.222 1.00 98.56 317 GLN A C 1
ATOM 2368 O O . GLN A 1 317 ? 11.959 -8.665 -18.685 1.00 98.56 317 GLN A O 1
ATOM 2373 N N . PRO A 1 318 ? 10.744 -10.490 -18.170 1.00 98.62 318 PRO A N 1
ATOM 2374 C CA . PRO A 1 318 ? 9.449 -9.837 -18.324 1.00 98.62 318 PRO A CA 1
ATOM 2375 C C . PRO A 1 318 ? 9.149 -8.933 -17.119 1.00 98.62 318 PRO A C 1
ATOM 2377 O O . PRO A 1 318 ? 9.697 -9.129 -16.032 1.00 98.62 318 PRO A O 1
ATOM 2380 N N . ALA A 1 319 ? 8.240 -7.975 -17.296 1.00 98.75 319 ALA A N 1
ATOM 2381 C CA . ALA A 1 319 ? 7.810 -7.080 -16.231 1.00 98.75 319 ALA A CA 1
ATOM 2382 C C . ALA A 1 319 ? 6.299 -6.842 -16.230 1.00 98.75 319 ALA A C 1
ATOM 2384 O O . ALA A 1 319 ? 5.658 -6.726 -17.282 1.00 98.75 319 ALA A O 1
ATOM 2385 N N . VAL A 1 320 ? 5.760 -6.707 -15.022 1.00 98.75 320 VAL A N 1
ATOM 2386 C CA . VAL A 1 320 ? 4.402 -6.230 -14.765 1.00 98.75 320 VAL A CA 1
ATOM 2387 C C . VAL A 1 320 ? 4.509 -4.953 -13.945 1.00 98.75 320 VAL A C 1
ATOM 2389 O O . VAL A 1 320 ? 5.093 -4.967 -12.866 1.00 98.75 320 VAL A O 1
ATOM 2392 N N . ILE A 1 321 ? 3.975 -3.852 -14.466 1.00 98.81 321 ILE A N 1
ATOM 2393 C CA . ILE A 1 321 ? 3.995 -2.541 -13.817 1.00 98.81 321 ILE A CA 1
ATOM 2394 C C . ILE A 1 321 ? 2.653 -2.299 -13.139 1.00 98.81 321 ILE A C 1
ATOM 2396 O O . ILE A 1 321 ? 1.615 -2.421 -13.785 1.00 98.81 321 ILE A O 1
ATOM 2400 N N . ASN A 1 322 ? 2.675 -1.928 -11.864 1.00 98.44 322 ASN A N 1
ATOM 2401 C CA . ASN A 1 322 ? 1.506 -1.472 -11.131 1.00 98.44 322 ASN A CA 1
ATOM 2402 C C . ASN A 1 322 ? 1.493 0.060 -11.020 1.00 98.44 322 ASN A C 1
ATOM 2404 O O . ASN A 1 322 ? 2.459 0.664 -10.552 1.00 98.44 322 ASN A O 1
ATOM 2408 N N . LEU A 1 323 ? 0.365 0.657 -11.403 1.00 96.81 323 LEU A N 1
ATOM 2409 C CA . LEU A 1 323 ? 0.057 2.079 -11.307 1.00 96.81 323 LEU A CA 1
ATOM 2410 C C . LEU A 1 323 ? -1.140 2.267 -10.363 1.00 96.81 323 LEU A C 1
ATOM 2412 O O . LEU A 1 323 ? -2.296 2.296 -10.792 1.00 96.81 323 LEU A O 1
ATOM 2416 N N . SER A 1 324 ? -0.877 2.399 -9.062 1.00 93.25 324 SER A N 1
ATOM 2417 C CA . SER A 1 324 ? -1.905 2.698 -8.048 1.00 93.25 324 SER A CA 1
ATOM 2418 C C . SER A 1 324 ? -2.208 4.200 -7.981 1.00 93.25 324 SER A C 1
ATOM 2420 O O . SER A 1 324 ? -2.227 4.812 -6.919 1.00 93.25 324 SER A O 1
ATOM 2422 N N . LEU A 1 325 ? -2.432 4.799 -9.145 1.00 88.88 325 LEU A N 1
ATOM 2423 C CA . LEU A 1 325 ? -2.683 6.222 -9.343 1.00 88.88 325 LEU A CA 1
ATOM 2424 C C . LEU A 1 325 ? -3.855 6.405 -10.308 1.00 88.88 325 LEU A C 1
ATOM 2426 O O . LEU A 1 325 ? -4.185 5.501 -11.075 1.00 88.88 325 LEU A O 1
ATOM 2430 N N . GLY A 1 326 ? -4.495 7.570 -10.267 1.00 84.75 326 GLY A N 1
ATOM 2431 C CA . GLY A 1 326 ? -5.651 7.854 -11.108 1.00 84.75 326 GLY A CA 1
ATOM 2432 C C . GLY A 1 326 ? -6.034 9.329 -11.114 1.00 84.75 326 GLY A C 1
ATOM 2433 O O . GLY A 1 326 ? -5.636 10.108 -10.248 1.00 84.75 326 GLY A O 1
ATOM 2434 N N . GLY A 1 327 ? -6.820 9.709 -12.114 1.00 83.44 327 GLY A N 1
ATOM 2435 C CA . GLY A 1 327 ? -7.331 11.059 -12.307 1.00 83.44 327 GLY A CA 1
ATOM 2436 C C . GLY A 1 327 ? -8.500 11.056 -13.290 1.00 83.44 327 GLY A C 1
ATOM 2437 O O . GLY A 1 327 ? -8.735 10.074 -13.984 1.00 83.44 327 GLY A O 1
ATOM 2438 N N . GLN A 1 328 ? -9.249 12.157 -13.349 1.00 79.81 328 GLN A N 1
ATOM 2439 C CA . GLN A 1 328 ? -10.450 12.275 -14.194 1.00 79.81 328 GLN A CA 1
ATOM 2440 C C . GLN A 1 328 ? -10.188 13.053 -15.497 1.00 79.81 328 GLN A C 1
ATOM 2442 O O . GLN A 1 328 ? -11.119 13.503 -16.162 1.00 79.81 328 GLN A O 1
ATOM 2447 N N . PHE A 1 329 ? -8.920 13.244 -15.861 1.00 77.69 329 PHE A N 1
ATOM 2448 C CA . PHE A 1 329 ? -8.506 14.001 -17.042 1.00 77.69 329 PHE A CA 1
ATOM 2449 C C . PHE A 1 329 ? -8.427 13.099 -18.282 1.00 77.69 329 PHE A C 1
ATOM 2451 O O . PHE A 1 329 ? -8.210 11.899 -18.161 1.00 77.69 329 PHE A O 1
ATOM 2458 N N . GLY A 1 330 ? -8.574 13.679 -19.475 1.00 81.50 330 GLY A N 1
ATOM 2459 C CA . GLY A 1 330 ? -8.512 12.929 -20.735 1.00 81.50 330 GLY A CA 1
ATOM 2460 C C . GLY A 1 330 ? -9.856 12.341 -21.178 1.00 81.50 330 GLY A C 1
ATOM 2461 O O . GLY A 1 330 ? -10.912 12.712 -20.666 1.00 81.50 330 GLY A O 1
ATOM 2462 N N . SER A 1 331 ? -9.813 11.491 -22.206 1.00 84.38 331 SER A N 1
ATOM 2463 C CA . SER A 1 331 ? -10.993 11.002 -22.932 1.00 84.38 331 SER A CA 1
ATOM 2464 C C . SER A 1 331 ? -11.547 9.665 -22.426 1.00 84.38 331 SER A C 1
ATOM 2466 O O . SER A 1 331 ? -12.717 9.387 -22.681 1.00 84.38 331 SER A O 1
ATOM 2468 N N . HIS A 1 332 ? -10.760 8.878 -21.675 1.00 86.50 332 HIS A N 1
ATOM 2469 C CA . HIS A 1 332 ? -11.147 7.577 -21.088 1.00 86.50 332 HIS A CA 1
ATOM 2470 C C . HIS A 1 332 ? -11.653 6.548 -22.111 1.00 86.50 332 HIS A C 1
ATOM 2472 O O . HIS A 1 332 ? -12.450 5.663 -21.798 1.00 86.50 332 HIS A O 1
ATOM 2478 N N . ASP A 1 333 ? -11.227 6.695 -23.360 1.00 90.62 333 ASP A N 1
ATOM 2479 C CA . ASP A 1 333 ? -11.652 5.886 -24.502 1.00 90.62 333 ASP A CA 1
ATOM 2480 C C . ASP A 1 333 ? -10.460 5.359 -25.318 1.00 90.62 333 ASP A C 1
ATOM 2482 O O . ASP A 1 333 ? -10.644 4.830 -26.416 1.00 90.62 333 ASP A O 1
ATOM 2486 N N . GLY A 1 334 ? -9.238 5.505 -24.790 1.00 89.62 334 GLY A N 1
ATOM 2487 C CA . GLY A 1 334 ? -7.998 5.103 -25.451 1.00 89.62 334 GLY A CA 1
ATOM 2488 C C . GLY A 1 334 ? -7.490 6.088 -26.505 1.00 89.62 334 GLY A C 1
ATOM 2489 O O . GLY A 1 334 ? -6.476 5.815 -27.148 1.00 89.62 334 GLY A O 1
ATOM 2490 N N . THR A 1 335 ? -8.169 7.219 -26.728 1.00 93.69 335 THR A N 1
ATOM 2491 C CA . THR A 1 335 ? -7.758 8.192 -27.753 1.00 93.69 335 THR A CA 1
ATOM 2492 C C . THR A 1 335 ? -6.799 9.263 -27.241 1.00 93.69 335 THR A C 1
ATOM 2494 O O . THR A 1 335 ? -6.193 9.964 -28.058 1.00 93.69 335 THR A O 1
ATOM 2497 N N . SER A 1 336 ? -6.582 9.394 -25.929 1.00 93.94 336 SER A N 1
ATOM 2498 C CA . SER A 1 336 ? -5.600 10.351 -25.414 1.00 93.94 336 SER A CA 1
ATOM 2499 C C . SER A 1 336 ? -4.166 9.913 -25.738 1.00 93.94 336 SER A C 1
ATOM 2501 O O . SER A 1 336 ? -3.861 8.727 -25.862 1.00 93.94 336 SER A O 1
ATOM 2503 N N . LEU A 1 337 ? -3.249 10.877 -25.870 1.00 95.06 337 LEU A N 1
ATOM 2504 C CA . LEU A 1 337 ? -1.836 10.568 -26.126 1.00 95.06 337 LEU A CA 1
ATOM 2505 C C . LEU A 1 337 ? -1.179 9.830 -24.954 1.00 95.06 337 LEU A C 1
ATOM 2507 O O . LEU A 1 337 ? -0.252 9.061 -25.179 1.00 95.06 337 LEU A O 1
ATOM 2511 N N . TYR A 1 338 ? -1.665 10.047 -23.731 1.00 94.19 338 TYR A N 1
ATOM 2512 C CA . TYR A 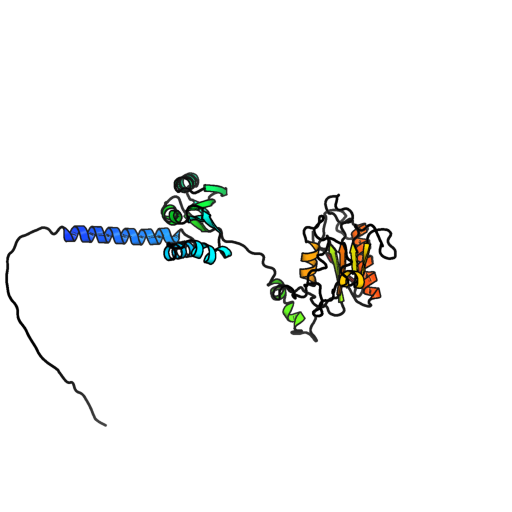1 338 ? -1.218 9.331 -22.541 1.00 94.19 338 TYR A CA 1
ATOM 2513 C C . TYR A 1 338 ? -1.557 7.836 -22.633 1.00 94.19 338 TYR A C 1
ATOM 2515 O O . TYR A 1 338 ? -0.662 6.998 -22.540 1.00 94.19 338 TYR A O 1
ATOM 2523 N N . GLU A 1 339 ? -2.819 7.503 -22.925 1.00 94.50 339 GLU A N 1
ATOM 2524 C CA . GLU A 1 339 ? -3.265 6.114 -23.109 1.00 94.50 339 GLU A CA 1
ATOM 2525 C C . GLU A 1 339 ? -2.528 5.440 -24.274 1.00 94.50 339 GLU A C 1
ATOM 2527 O O . GLU A 1 339 ? -1.994 4.345 -24.112 1.00 94.50 339 GLU A O 1
ATOM 2532 N N . GLN A 1 340 ? -2.425 6.115 -25.426 1.00 96.44 340 GLN A N 1
ATOM 2533 C CA . GLN A 1 340 ? -1.696 5.593 -26.588 1.00 96.44 340 GLN A CA 1
ATOM 2534 C C . GLN A 1 340 ? -0.207 5.375 -26.290 1.00 96.44 340 GLN A C 1
ATOM 2536 O O . GLN A 1 340 ? 0.385 4.407 -26.764 1.00 96.44 340 GLN A O 1
ATOM 2541 N N . ALA A 1 341 ? 0.430 6.269 -25.527 1.00 97.81 341 ALA A N 1
ATOM 2542 C CA . ALA A 1 341 ? 1.832 6.119 -25.155 1.00 97.81 341 ALA A CA 1
ATOM 2543 C C . ALA A 1 341 ? 2.047 4.899 -24.253 1.00 97.81 341 ALA A C 1
ATOM 2545 O O . ALA A 1 341 ? 2.974 4.132 -24.503 1.00 97.81 341 ALA A O 1
ATOM 2546 N N . LEU A 1 342 ? 1.184 4.685 -23.254 1.00 96.88 342 LEU A N 1
ATOM 2547 C CA . LEU A 1 342 ? 1.246 3.496 -22.402 1.00 96.88 342 LEU A CA 1
ATOM 2548 C C . LEU A 1 342 ? 0.978 2.214 -23.198 1.00 96.88 342 LEU A C 1
ATOM 2550 O O . LEU A 1 342 ? 1.741 1.261 -23.055 1.00 96.88 342 LEU A O 1
ATOM 2554 N N . ASP A 1 343 ? -0.028 2.204 -24.078 1.00 97.19 343 ASP A N 1
ATOM 2555 C CA . ASP A 1 343 ? -0.340 1.061 -24.949 1.00 97.19 343 ASP A CA 1
ATOM 2556 C C . ASP A 1 343 ? 0.869 0.667 -25.813 1.00 97.19 343 ASP A C 1
ATOM 2558 O O . ASP A 1 343 ? 1.278 -0.496 -25.823 1.00 97.19 343 ASP A O 1
ATOM 2562 N N . ASN A 1 344 ? 1.540 1.655 -26.415 1.00 98.31 344 ASN A N 1
ATOM 2563 C CA . ASN A 1 344 ? 2.752 1.458 -27.217 1.00 98.31 344 ASN A CA 1
ATOM 2564 C C . ASN A 1 344 ? 3.949 0.887 -26.429 1.00 98.31 344 ASN A C 1
ATOM 2566 O O . ASN A 1 344 ? 4.879 0.353 -27.040 1.00 98.31 344 ASN A O 1
ATOM 2570 N N . LEU A 1 345 ? 3.969 1.011 -25.097 1.00 98.31 345 LEU A N 1
ATOM 2571 C CA . LEU A 1 345 ? 5.007 0.421 -24.243 1.00 98.31 345 LEU A CA 1
ATOM 2572 C C . LEU A 1 345 ? 4.721 -1.046 -23.885 1.00 98.31 345 LEU A C 1
ATOM 2574 O O . LEU A 1 345 ? 5.643 -1.763 -23.477 1.00 98.31 345 LEU A O 1
ATOM 2578 N N . THR A 1 346 ? 3.473 -1.498 -24.035 1.00 97.94 346 THR A N 1
ATOM 2579 C CA . THR A 1 346 ? 3.068 -2.876 -23.737 1.00 97.94 346 THR A CA 1
ATOM 2580 C C . THR A 1 346 ? 3.400 -3.846 -24.874 1.00 97.94 346 THR A C 1
ATOM 2582 O O . THR A 1 346 ? 3.754 -3.468 -25.990 1.00 97.94 346 THR A O 1
ATOM 2585 N N . GLY A 1 347 ? 3.344 -5.144 -24.580 1.00 96.69 347 GLY A N 1
ATOM 2586 C CA . GLY A 1 347 ? 3.627 -6.201 -25.547 1.00 96.69 347 GLY A CA 1
ATOM 2587 C C . GLY A 1 347 ? 3.948 -7.532 -24.868 1.00 96.69 347 GLY A C 1
ATOM 2588 O O . GLY A 1 347 ? 3.701 -7.696 -23.671 1.00 96.69 347 GLY A O 1
ATOM 2589 N N . PRO A 1 348 ? 4.518 -8.512 -25.594 1.00 97.19 348 PRO A N 1
ATOM 2590 C CA . PRO A 1 348 ? 4.922 -9.784 -24.999 1.00 97.19 348 PRO A CA 1
ATOM 2591 C C . PRO A 1 348 ? 5.852 -9.579 -23.793 1.00 97.19 348 PRO A C 1
ATOM 2593 O O . PRO A 1 348 ? 6.931 -9.003 -23.924 1.00 97.19 348 PRO A O 1
ATOM 2596 N N . GLY A 1 349 ? 5.424 -10.044 -22.616 1.00 97.06 349 GLY A N 1
ATOM 2597 C CA . GLY A 1 349 ? 6.180 -9.911 -21.366 1.00 97.06 349 GLY A CA 1
ATOM 2598 C C . GLY A 1 349 ? 6.209 -8.500 -20.762 1.00 97.06 349 GLY A C 1
ATOM 2599 O O . GLY A 1 349 ? 6.981 -8.282 -19.834 1.00 97.06 349 GLY A O 1
ATOM 2600 N N . LYS A 1 350 ? 5.401 -7.558 -21.267 1.00 98.56 350 LYS A N 1
ATOM 2601 C CA . LYS A 1 350 ? 5.298 -6.177 -20.773 1.00 98.56 350 LYS A CA 1
ATOM 2602 C C . LYS A 1 350 ? 3.838 -5.829 -20.503 1.00 98.56 350 LYS A C 1
ATOM 2604 O O . LYS A 1 350 ? 3.079 -5.584 -21.439 1.00 98.56 350 LYS A O 1
ATOM 2609 N N . ILE A 1 351 ? 3.449 -5.836 -19.231 1.00 98.50 351 ILE A N 1
ATOM 2610 C CA . ILE A 1 351 ? 2.065 -5.603 -18.795 1.00 98.50 351 ILE A CA 1
ATOM 2611 C C . ILE A 1 351 ? 2.018 -4.372 -17.894 1.00 98.50 351 ILE A C 1
ATOM 2613 O O . ILE A 1 351 ? 2.882 -4.208 -17.036 1.00 98.50 351 ILE A O 1
ATOM 2617 N N . ILE A 1 352 ? 0.996 -3.536 -18.067 1.00 98.38 352 ILE A N 1
ATOM 2618 C CA . ILE A 1 352 ? 0.663 -2.435 -17.159 1.00 98.38 352 ILE A CA 1
ATOM 2619 C C . ILE A 1 352 ? -0.691 -2.750 -16.517 1.00 98.38 352 ILE A C 1
ATOM 2621 O O . ILE A 1 352 ? -1.636 -3.133 -17.204 1.00 98.38 352 ILE A O 1
ATOM 2625 N N . VAL A 1 353 ? -0.773 -2.596 -15.199 1.00 97.81 353 VAL A N 1
ATOM 2626 C CA . VAL A 1 353 ? -1.988 -2.715 -14.392 1.00 97.81 353 VAL A CA 1
ATOM 2627 C C . VAL A 1 353 ? -2.202 -1.376 -13.702 1.00 97.81 353 VAL A C 1
ATOM 2629 O O . VAL A 1 353 ? -1.281 -0.856 -13.080 1.00 97.81 353 VAL A O 1
ATOM 2632 N N . ALA A 1 354 ? -3.402 -0.816 -13.812 1.00 94.12 354 ALA A N 1
ATOM 2633 C CA . ALA A 1 354 ? -3.740 0.469 -13.213 1.00 94.12 354 ALA A CA 1
ATOM 2634 C C . ALA A 1 354 ? -4.991 0.358 -12.337 1.00 94.12 354 ALA A C 1
ATOM 2636 O O . ALA A 1 354 ? -5.872 -0.469 -12.596 1.00 94.12 354 ALA A O 1
ATOM 2637 N N . ALA A 1 355 ? -5.071 1.198 -11.305 1.00 92.56 355 ALA A N 1
ATOM 2638 C CA . ALA A 1 355 ? -6.296 1.375 -10.534 1.00 92.56 355 ALA A CA 1
ATOM 2639 C C . ALA A 1 355 ? -7.425 1.914 -11.434 1.00 92.56 355 ALA A C 1
ATOM 2641 O O . ALA A 1 355 ? -7.183 2.709 -12.338 1.00 92.56 355 ALA A O 1
ATOM 2642 N N . ALA A 1 356 ? -8.668 1.494 -11.182 1.00 85.62 356 ALA A N 1
ATOM 2643 C CA . ALA A 1 356 ? -9.808 1.863 -12.031 1.00 85.62 356 ALA A CA 1
ATOM 2644 C C . ALA A 1 356 ? -10.206 3.354 -11.955 1.00 85.62 356 ALA A C 1
ATOM 2646 O O . ALA A 1 356 ? -10.919 3.819 -12.843 1.00 85.62 356 ALA A O 1
ATOM 2647 N N . GLY A 1 357 ? -9.734 4.083 -10.935 1.00 62.53 357 GLY A N 1
ATOM 2648 C CA . GLY A 1 357 ? -10.039 5.503 -10.718 1.00 62.53 357 GLY A CA 1
ATOM 2649 C C . GLY A 1 357 ? -11.158 5.759 -9.722 1.00 62.53 357 GLY A C 1
ATOM 2650 O O . GLY A 1 357 ? -12.217 5.098 -9.816 1.00 62.53 357 GLY A O 1
#

Radius of gyration: 35.97 Å; Cα contacts (8 Å, |Δi|>4): 592; chains: 1; bounding box: 77×95×105 Å

Mean predicted aligned error: 12.48 Å

Nearest PDB structures (foldseek):
  4i0w-assembly1_B  TM=8.871E-01  e=6.077E-13  Clostridium perfringens
  4i0w-assembly2_D  TM=8.965E-01  e=1.261E-12  Clostridium perfringens
  6mw4-assembly1_A  TM=6.228E-01  e=2.958E-12  Clostridioides difficile R20291
  4i0w-assembly2_C  TM=6.582E-01  e=4.978E-03  Clostridium perfringens
  7c29-assembly1_A  TM=5.421E-01  e=3.750E-01  Croceicoccus marinus

Solvent-accessible surface area (backbone atoms only — not comparable to full-atom values): 20063 Å² total; per-residue (Å²): 137,86,88,80,84,90,82,89,87,90,90,82,90,86,89,84,89,86,82,91,82,92,86,90,80,96,68,90,61,65,62,60,57,51,51,51,52,51,51,49,51,53,48,50,54,52,53,50,50,55,58,25,52,70,23,41,34,73,68,44,52,49,49,53,53,46,39,62,77,27,64,93,45,51,66,58,41,40,68,75,39,52,80,53,29,52,61,46,72,46,97,87,63,50,47,32,34,37,30,40,36,32,29,80,34,53,71,62,46,48,53,51,40,42,75,60,70,20,44,74,77,47,74,61,86,50,33,32,36,33,40,29,40,53,86,48,50,64,66,52,37,63,36,85,39,41,61,37,40,35,56,40,62,55,85,74,93,84,72,60,55,57,50,59,78,75,43,48,58,38,43,46,67,14,62,98,49,100,54,59,52,38,35,65,78,28,30,44,27,38,51,33,45,22,45,62,80,84,42,58,27,46,31,43,99,88,77,42,60,31,45,52,34,38,36,32,44,50,37,89,53,65,35,48,92,96,53,91,59,6,22,54,36,44,35,73,30,50,68,65,72,64,59,85,77,60,47,41,70,62,30,78,45,48,26,33,54,52,46,35,54,50,35,9,44,15,70,77,39,80,62,54,52,20,70,18,42,50,29,41,30,33,43,25,22,41,39,47,50,62,87,58,89,51,53,73,51,66,69,49,52,47,50,46,52,52,49,44,51,52,52,28,51,77,71,74,29,38,34,42,33,44,33,88,56,72,73,91,74,79,71,91,71,63,77,34,70,60,49,44,52,51,57,71,67,43,55,94,56,31,45,81,46,66,50,93,104

Foldseek 3Di:
DDDDDDDDDDDDDDDDDDDDDDDDDDDPDPVVVVVVVVVVVVVVVVVLLVQLVVQEDPLLVVLLVVCVVQVVPNVVSCVVCVQWADWDQDPVRFIKFKKKWFFQDPVVLQVLQVVQVKHWDDDDPRITTIIHGSVCSSVSSSDPRTRHMYTHTDDDDDPLCPCVVVVLVCQQCCPVHPHHAQAAQEEEEEAAAFAPQCDCQQDDPVNFGLAQKEWEQQAADPHPPPDDGTHIDGSVCSRVVNDPIDPPLLRNCVRHVVCQQAAGLCPVHVSRHHSRVNHRYYYYNQQNDSVPNRDHDLVSVLVSLLVRCVVCVVVVGFYEYEAADDDDDDDVPCPDPSSVSQVVSDDVSRHYDYDPD

pLDDT: mean 84.5, std 21.09, range [26.27, 98.94]

Secondary structure (DSSP, 8-state):
-----------------------------HHHHHHHHHHHHHHHHHHHHHHHHHTB-HHHHHHHHHHHHTTT-HHHHHHHHTTTB-EEE-TTS-EEEEEEEEESSHHHHHHHHHHTT-EEEEEETTEEEEEEEGGGHHHHHT-TTEEEEEE-BPP----SSHHHHTTHHHHHTTTTSSS--SSTT-EEEEEES---TT-GGGB-TTS-BSEEEEEETT--S-PPTT-SSSEEEEHHHHHTT-----TTSSSTTHHHHHHHHHH--SSS-TT---S-TT-EEEEEE----TTTTT---HHHHHHHHHHHHHHHHHTT--EEEEE----S-S-SSS-SHHHHHHHHH-BTTEEEEE---

Sequence (357 aa):
MIRKLATAMLGLALLSAAVFSQQRSAGVSISKQLQSDLSKNVSNHTINNQAADQKIDPLLRHALRHAEANRANPARTVQALSHLLTLRQEASGRLTVSLLVKAYDVMNVQRRIELAGGRVNTIAGDILTAEMPLEAVTALSEAEQVHFIQVSAKSAPKMDVSRVEIGAHLVHSGSGLSQSYTGDGVVVGVLDSGIEWEHEDFDWSNGTSRIRYLWDMSGTSNPPSGYTYGTEYTKANIDAGQCNEIDGDGGFGHGTHVTGTAAGSGIGHPDYVGIAPESDIIFVKGIRDHNSNGGFADGDVVDGCAYIFNKAQQMGQPAVINLSLGGQFGSHDGTSLYEQALDNLTGPGKIIVAAAG